Protein AF-W6AQA0-F1 (afdb_monomer)

Nearest PDB structures (foldseek):
  3a2s-assembly1_X  TM=8.934E-01  e=1.681E-09  Neisseria meningitidis
  4aui-assembly1_C  TM=8.920E-01  e=3.160E-08  Neisseria gonorrhoeae
  3wi5-assembly1_A  TM=7.591E-01  e=1.010E-08  Neisseria meningitidis
  3wi4-assembly1_A  TM=8.334E-01  e=3.927E-08  Neisseria meningitidis MC58
  5o79-assembly1_A  TM=6.016E-01  e=3.284E-02  Klebsiella pneumoniae

Organism: Neisseria meningitidis (NCBI:txid487)

Sequence (177 aa):
PNRSQIFKPQVTKRKSRIRTKISDFGSFIGFKGSEDLGEGLKAVWQLEQDVSVAGGGASQWGNRESFIGLAGEFGTLRAGRVANQFDDASQAIDPWDSNNDVASQLGIFKRHDDMSVSVRYDSPEFSGFSGSVQFVPAQNSKSAYTPAHFVQNKQNQPPTLVPAVVGKPGSDVYYAG

Radius of gyration: 25.87 Å; Cα contacts (8 Å, |Δi|>4): 282; chains: 1; bounding box: 70×50×89 Å

Mean predicted aligned error: 15.79 Å

Solvent-accessible surface area (backbone atoms only — not comparable to full-atom values): 11032 Å² total; per-residue (Å²): 141,84,84,85,82,83,86,75,84,81,82,79,80,77,81,82,73,88,78,90,77,93,75,53,57,75,41,64,51,74,49,72,54,73,46,83,72,54,97,66,35,26,42,36,39,35,41,16,30,56,47,36,85,71,63,69,62,64,95,56,85,48,73,40,59,18,36,41,32,43,36,38,88,84,17,37,42,38,40,29,28,46,77,49,74,65,51,59,50,30,55,74,72,49,90,71,87,67,42,91,87,51,102,56,93,67,57,83,62,67,60,80,88,69,54,40,47,28,41,35,40,36,49,46,78,54,98,92,41,68,54,74,52,75,48,62,52,73,88,45,39,84,60,38,68,43,77,58,47,71,48,78,56,97,68,94,52,83,64,44,80,42,74,27,38,45,37,44,94,92,49,83,71,42,70,70,126

Structure (mmCIF, N/CA/C/O backbone):
data_AF-W6AQA0-F1
#
_entry.id   AF-W6AQA0-F1
#
loop_
_atom_site.group_PDB
_atom_site.id
_atom_site.type_symbol
_atom_site.label_atom_id
_atom_site.label_alt_id
_atom_site.label_comp_id
_atom_site.label_asym_id
_atom_site.label_entity_id
_atom_site.label_seq_id
_atom_site.pdbx_PDB_ins_code
_atom_site.Cartn_x
_atom_site.Cartn_y
_atom_site.Cartn_z
_atom_site.occupancy
_atom_site.B_iso_or_equiv
_atom_site.auth_seq_id
_atom_site.auth_comp_id
_atom_site.auth_asym_id
_atom_site.auth_atom_id
_atom_site.pdbx_PDB_model_num
ATOM 1 N N . PRO A 1 1 ? 21.979 37.164 -70.408 1.00 39.81 1 PRO A N 1
ATOM 2 C CA . PRO A 1 1 ? 22.359 35.871 -69.791 1.00 39.81 1 PRO A CA 1
ATOM 3 C C . PRO A 1 1 ? 21.438 35.535 -68.606 1.00 39.81 1 PRO A C 1
ATOM 5 O O . PRO A 1 1 ? 21.627 36.055 -67.513 1.00 39.81 1 PRO A O 1
ATOM 8 N N . ASN A 1 2 ? 20.412 34.714 -68.844 1.00 37.78 2 ASN A N 1
ATOM 9 C CA . ASN A 1 2 ? 19.444 34.296 -67.828 1.00 37.78 2 ASN A CA 1
ATOM 10 C C . ASN A 1 2 ? 19.664 32.797 -67.558 1.00 37.78 2 ASN A C 1
ATOM 12 O O . ASN A 1 2 ? 19.473 31.988 -68.464 1.00 37.78 2 ASN A O 1
ATOM 16 N N . ARG A 1 3 ? 20.137 32.414 -66.362 1.00 47.81 3 ARG A N 1
ATOM 17 C CA . ARG A 1 3 ? 20.258 30.996 -65.970 1.00 47.81 3 ARG A CA 1
ATOM 18 C C . ARG A 1 3 ? 18.967 30.564 -65.283 1.00 47.81 3 ARG A C 1
ATOM 20 O O . ARG A 1 3 ? 18.699 30.980 -64.161 1.00 47.81 3 ARG A O 1
ATOM 27 N N . SER A 1 4 ? 18.201 29.697 -65.934 1.00 48.34 4 SER A N 1
ATOM 28 C CA . SER A 1 4 ? 17.086 28.979 -65.317 1.00 48.34 4 SER A CA 1
ATOM 29 C C . SER A 1 4 ? 17.610 28.002 -64.259 1.00 48.34 4 SER A C 1
ATOM 31 O O . SER A 1 4 ? 18.386 27.102 -64.588 1.00 48.34 4 SER A O 1
ATOM 33 N N . GLN A 1 5 ? 17.189 28.148 -63.001 1.00 53.31 5 GLN A N 1
ATOM 34 C CA . GLN A 1 5 ? 17.412 27.123 -61.980 1.00 53.31 5 GLN A CA 1
ATOM 35 C C . GLN A 1 5 ? 16.282 26.090 -62.037 1.00 53.31 5 GLN A C 1
ATOM 37 O O . GLN A 1 5 ? 15.109 26.429 -61.903 1.00 53.31 5 GLN A O 1
ATOM 42 N N . ILE A 1 6 ? 16.643 24.826 -62.253 1.00 50.66 6 ILE A N 1
ATOM 43 C CA . ILE A 1 6 ? 15.707 23.699 -62.264 1.00 50.66 6 ILE A CA 1
ATOM 44 C C . ILE A 1 6 ? 15.550 23.203 -60.823 1.00 50.66 6 ILE A C 1
ATOM 46 O O . ILE A 1 6 ? 16.489 22.646 -60.255 1.00 50.66 6 ILE A O 1
ATOM 50 N N . PHE A 1 7 ? 14.363 23.373 -60.239 1.00 45.94 7 PHE A N 1
ATOM 51 C CA . PHE A 1 7 ? 14.015 22.753 -58.960 1.00 45.94 7 PHE A CA 1
ATOM 52 C C . PHE A 1 7 ? 13.715 21.265 -59.166 1.00 45.94 7 PHE A C 1
ATOM 54 O O . PHE A 1 7 ? 12.783 20.903 -59.883 1.00 45.94 7 PHE A O 1
ATOM 61 N N . LYS A 1 8 ? 14.492 20.392 -58.518 1.00 45.81 8 LYS A N 1
ATOM 62 C CA . LYS A 1 8 ? 14.175 18.963 -58.406 1.00 45.81 8 LYS A CA 1
ATOM 63 C C . LYS A 1 8 ? 13.500 18.713 -57.053 1.00 45.81 8 LYS A C 1
ATOM 65 O O . LYS A 1 8 ? 14.169 18.879 -56.032 1.00 45.81 8 LYS A O 1
ATOM 70 N N . PRO A 1 9 ? 12.216 18.320 -57.002 1.00 48.00 9 PRO A N 1
ATOM 71 C CA . PRO A 1 9 ? 11.586 17.951 -55.742 1.00 48.00 9 PRO A CA 1
ATOM 72 C C . PRO A 1 9 ? 12.237 16.672 -55.197 1.00 48.00 9 PRO A C 1
ATOM 74 O O . PRO A 1 9 ? 12.281 15.642 -55.868 1.00 48.00 9 PRO A O 1
ATOM 77 N N . GLN A 1 10 ? 12.764 16.745 -53.975 1.00 52.53 10 GLN A N 1
ATOM 78 C CA . GLN A 1 10 ? 13.259 15.582 -53.241 1.00 52.53 10 GLN A CA 1
ATOM 79 C C . GLN A 1 10 ? 12.057 14.834 -52.658 1.00 52.53 10 GLN A C 1
ATOM 81 O O . GLN A 1 10 ? 11.394 15.323 -51.744 1.00 52.53 10 GLN A O 1
ATOM 86 N N . VAL A 1 11 ? 11.759 13.647 -53.187 1.00 56.94 11 VAL A N 1
ATOM 87 C CA . VAL A 1 11 ? 10.743 12.760 -52.608 1.00 56.94 11 VAL A CA 1
ATOM 88 C C . VAL A 1 11 ? 11.406 11.911 -51.529 1.00 56.94 11 VAL A C 1
ATOM 90 O O . VAL A 1 11 ? 12.006 10.872 -51.807 1.00 56.94 11 VAL A O 1
ATOM 93 N N . THR A 1 12 ? 11.289 12.335 -50.273 1.00 50.91 12 THR A N 1
ATOM 94 C CA . THR A 1 12 ? 11.721 11.523 -49.133 1.00 50.91 12 THR A CA 1
ATOM 95 C C . THR A 1 12 ? 10.696 10.412 -48.904 1.00 50.91 12 THR A C 1
ATOM 97 O O . THR A 1 12 ? 9.646 10.638 -48.302 1.00 50.91 12 THR A O 1
ATOM 100 N N . LYS A 1 13 ? 10.973 9.186 -49.370 1.00 46.94 13 LYS A N 1
ATOM 101 C CA . LYS A 1 13 ? 10.173 8.011 -48.985 1.00 46.94 13 LYS A CA 1
ATOM 102 C C . LYS A 1 13 ? 10.286 7.815 -47.472 1.00 46.94 13 LYS A C 1
ATOM 104 O O . LYS A 1 13 ? 11.301 7.322 -46.982 1.00 46.94 13 LYS A O 1
ATOM 109 N N . ARG A 1 14 ? 9.238 8.151 -46.713 1.00 57.44 14 ARG A N 1
ATOM 110 C CA . ARG A 1 14 ? 9.130 7.674 -45.331 1.00 57.44 14 ARG A CA 1
ATOM 111 C C . ARG A 1 14 ? 8.885 6.169 -45.368 1.00 57.44 14 ARG A C 1
ATOM 113 O O . ARG A 1 14 ? 7.841 5.709 -45.819 1.00 57.44 14 ARG A O 1
ATOM 120 N N . LYS A 1 15 ? 9.863 5.395 -44.896 1.00 51.09 15 LYS A N 1
ATOM 121 C CA . LYS A 1 15 ? 9.715 3.961 -44.642 1.00 51.09 15 LYS A CA 1
ATOM 122 C C . LYS A 1 15 ? 8.726 3.793 -43.486 1.00 51.09 15 LYS A C 1
ATOM 124 O O . LYS A 1 15 ? 9.123 3.859 -42.327 1.00 51.09 15 LYS A O 1
ATOM 129 N N . SER A 1 16 ? 7.441 3.621 -43.791 1.00 60.16 16 SER A N 1
ATOM 130 C CA . SER A 1 16 ? 6.487 3.151 -42.786 1.00 60.16 16 SER A CA 1
ATOM 131 C C . SER A 1 16 ? 6.848 1.705 -42.460 1.00 60.16 16 SER A C 1
ATOM 133 O O . SER A 1 16 ? 6.769 0.829 -43.322 1.00 60.16 16 SER A O 1
ATOM 135 N N . ARG A 1 17 ? 7.362 1.463 -41.250 1.00 63.53 17 ARG A N 1
ATOM 136 C CA . ARG A 1 17 ? 7.702 0.118 -40.780 1.00 63.53 17 ARG A CA 1
ATOM 137 C C . ARG A 1 17 ? 6.545 -0.388 -39.933 1.00 63.53 17 ARG A C 1
ATOM 139 O O . ARG A 1 17 ? 6.423 0.019 -38.781 1.00 63.53 17 ARG A O 1
ATOM 146 N N . ILE A 1 18 ? 5.743 -1.298 -40.483 1.00 69.06 18 ILE A N 1
ATOM 147 C CA . ILE A 1 18 ? 4.887 -2.159 -39.661 1.00 69.06 18 ILE A CA 1
ATOM 148 C C . ILE A 1 18 ? 5.832 -3.003 -38.798 1.00 69.06 18 ILE A C 1
ATOM 150 O O . ILE A 1 18 ? 6.751 -3.642 -39.316 1.00 69.06 18 ILE A O 1
ATOM 154 N N . ARG A 1 19 ? 5.670 -2.928 -37.475 1.00 64.62 19 ARG A N 1
ATOM 155 C CA . ARG A 1 19 ? 6.434 -3.722 -36.508 1.00 64.62 19 ARG A CA 1
ATOM 156 C C . ARG A 1 19 ? 5.480 -4.682 -35.813 1.00 64.62 19 ARG A C 1
ATOM 158 O O . ARG A 1 19 ? 4.603 -4.231 -35.089 1.00 64.62 19 ARG A O 1
ATOM 165 N N . THR A 1 20 ? 5.703 -5.976 -36.000 1.00 76.12 20 THR A N 1
ATOM 166 C CA . THR A 1 20 ? 5.122 -7.032 -35.165 1.00 76.12 20 THR A CA 1
ATOM 167 C C . THR A 1 20 ? 6.159 -7.392 -34.106 1.00 76.12 20 THR A C 1
ATOM 169 O O . THR A 1 20 ? 7.298 -7.705 -34.453 1.00 76.12 20 THR A O 1
ATOM 172 N N . LYS A 1 21 ? 5.804 -7.282 -32.823 1.00 75.50 21 LYS A N 1
ATOM 173 C CA . LYS A 1 21 ? 6.705 -7.526 -31.687 1.00 75.50 21 LYS A CA 1
ATOM 174 C C . LYS A 1 21 ? 5.989 -8.415 -30.668 1.00 75.50 21 LYS A C 1
ATOM 176 O O . LYS A 1 21 ? 4.810 -8.204 -30.409 1.00 75.50 21 LYS A O 1
ATOM 181 N N . ILE A 1 22 ? 6.715 -9.370 -30.089 1.00 77.00 22 ILE A N 1
ATOM 182 C CA . ILE A 1 22 ? 6.307 -10.050 -28.853 1.00 77.00 22 ILE A CA 1
ATOM 183 C C . ILE A 1 22 ? 6.710 -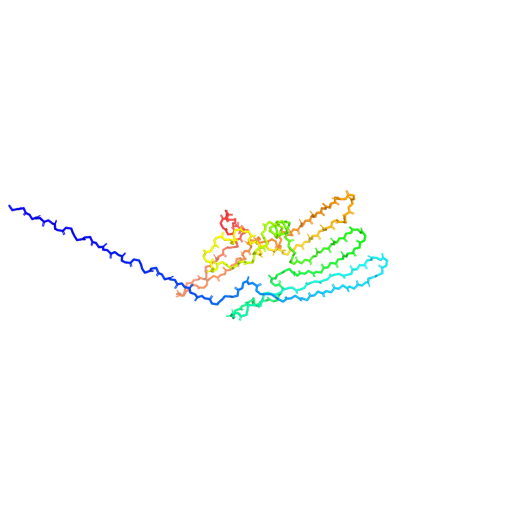9.134 -27.694 1.00 77.00 22 ILE A C 1
ATOM 185 O O . ILE A 1 22 ? 7.868 -8.718 -27.621 1.00 77.00 22 ILE A O 1
ATOM 189 N N . SER A 1 23 ? 5.763 -8.781 -26.830 1.00 77.69 23 SER A N 1
ATOM 190 C CA . SER A 1 23 ? 5.988 -7.862 -25.713 1.00 77.69 23 SER A CA 1
ATOM 191 C C . SER A 1 23 ? 5.412 -8.441 -24.430 1.00 77.69 23 SER A C 1
ATOM 193 O O . SER A 1 23 ? 4.352 -9.057 -24.459 1.00 77.69 23 SER A O 1
ATOM 195 N N . ASP A 1 24 ? 6.098 -8.192 -23.319 1.00 77.50 24 ASP A N 1
ATOM 196 C CA . ASP A 1 24 ? 5.518 -8.305 -21.985 1.00 77.50 24 ASP A CA 1
ATOM 197 C C . ASP A 1 24 ? 4.630 -7.078 -21.718 1.00 77.50 24 ASP A C 1
ATOM 199 O O . ASP A 1 24 ? 4.973 -5.971 -22.159 1.00 77.50 24 ASP A O 1
ATOM 203 N N . PHE A 1 25 ? 3.487 -7.269 -21.056 1.00 76.75 25 PHE A N 1
ATOM 204 C CA . PHE A 1 25 ? 2.509 -6.206 -20.776 1.00 76.75 25 PHE A CA 1
ATOM 205 C C . PHE A 1 25 ? 2.477 -5.744 -19.314 1.00 76.75 25 PHE A C 1
ATOM 207 O O . PHE A 1 25 ? 1.621 -4.949 -18.943 1.00 76.75 25 PHE A O 1
ATOM 214 N N . GLY A 1 26 ? 3.482 -6.113 -18.520 1.00 77.00 26 GLY A N 1
ATOM 215 C CA . GLY A 1 26 ? 3.540 -5.807 -17.094 1.00 77.00 26 GLY A CA 1
ATOM 216 C C . GLY A 1 26 ? 3.303 -7.050 -16.252 1.00 77.00 26 GLY A C 1
ATOM 217 O O . GLY A 1 26 ? 2.577 -6.990 -15.264 1.00 77.00 26 GLY A O 1
ATOM 218 N N . SER A 1 27 ? 3.888 -8.180 -16.657 1.00 82.75 27 SER A N 1
ATOM 219 C CA . SER A 1 27 ? 3.816 -9.408 -15.871 1.00 82.75 27 SER A CA 1
ATOM 220 C C . SER A 1 27 ? 4.417 -9.175 -14.486 1.00 82.75 27 SER A C 1
ATOM 222 O O . SER A 1 27 ? 5.479 -8.563 -14.347 1.00 82.75 27 SER A O 1
ATOM 224 N N . PHE A 1 28 ? 3.754 -9.689 -13.454 1.00 88.25 28 PHE A N 1
ATOM 225 C CA . PHE A 1 28 ? 4.206 -9.579 -12.074 1.00 88.25 28 PHE A CA 1
ATOM 226 C C . PHE A 1 28 ? 3.931 -10.861 -11.294 1.00 88.25 28 PHE A C 1
ATOM 228 O O . PHE A 1 28 ? 3.082 -11.673 -11.663 1.00 88.25 28 PHE A O 1
ATOM 235 N N . ILE A 1 29 ? 4.665 -11.033 -10.200 1.00 89.88 29 ILE A N 1
ATOM 236 C CA . ILE A 1 29 ? 4.425 -12.066 -9.196 1.00 89.88 29 ILE A CA 1
ATOM 237 C C . ILE A 1 29 ? 4.153 -11.402 -7.849 1.00 89.88 29 ILE A C 1
ATOM 239 O O . ILE A 1 29 ? 4.771 -10.392 -7.510 1.00 89.88 29 ILE A O 1
ATOM 243 N N . GLY A 1 30 ? 3.227 -11.974 -7.082 1.00 93.12 30 GLY A N 1
ATOM 244 C CA . GLY A 1 30 ? 2.841 -11.471 -5.770 1.00 93.12 30 GLY A CA 1
ATOM 245 C C . GLY A 1 30 ? 2.783 -12.578 -4.726 1.00 93.12 30 GLY A C 1
ATOM 246 O O . GLY A 1 30 ? 2.282 -13.671 -4.990 1.00 93.12 30 GLY A O 1
ATOM 247 N N . PHE A 1 31 ? 3.261 -12.266 -3.526 1.00 96.56 31 PHE A N 1
ATOM 248 C CA . PHE A 1 31 ? 3.089 -13.070 -2.321 1.00 96.56 31 PHE A CA 1
ATOM 249 C C . PHE A 1 31 ? 2.277 -12.259 -1.321 1.00 96.56 31 PHE A C 1
ATOM 251 O O . PHE A 1 31 ? 2.572 -11.090 -1.091 1.00 96.56 31 PHE A O 1
ATOM 258 N N . LYS A 1 32 ? 1.257 -12.866 -0.720 1.00 96.38 32 LYS A N 1
ATOM 259 C CA . LYS A 1 32 ? 0.425 -12.213 0.291 1.00 96.38 32 LYS A CA 1
ATOM 260 C C . LYS A 1 32 ? 0.033 -13.190 1.379 1.00 96.38 32 LYS A C 1
ATOM 262 O O . LYS A 1 32 ? -0.082 -14.390 1.123 1.00 96.38 32 LYS A O 1
ATOM 267 N N . GLY A 1 33 ? -0.211 -12.665 2.568 1.00 96.38 33 GLY A N 1
ATOM 268 C CA . GLY A 1 33 ? -0.639 -13.462 3.702 1.00 96.38 33 GLY A CA 1
ATOM 269 C C . GLY A 1 33 ? -1.389 -12.644 4.739 1.00 96.38 33 GLY A C 1
ATOM 270 O O . GLY A 1 33 ? -1.374 -11.411 4.738 1.00 96.38 33 GLY A O 1
ATOM 271 N N . SER A 1 34 ? -2.057 -13.369 5.627 1.00 97.38 34 SER A N 1
ATOM 272 C CA . SER A 1 34 ? -2.732 -12.812 6.789 1.00 97.38 34 SER A CA 1
ATOM 273 C C . SER A 1 34 ? -2.584 -13.750 7.975 1.00 97.38 34 SER A C 1
ATOM 275 O O . SER A 1 34 ? -2.684 -14.965 7.802 1.00 97.38 34 SER A O 1
ATOM 277 N N . GLU A 1 35 ? -2.416 -13.185 9.160 1.00 98.06 35 GLU A N 1
ATOM 278 C CA . GLU A 1 35 ? -2.342 -13.916 10.420 1.00 98.06 35 GLU A CA 1
ATOM 279 C C . GLU A 1 35 ? -3.388 -13.358 11.381 1.00 98.06 35 GLU A C 1
ATOM 281 O O . GLU A 1 35 ? -3.517 -12.141 11.526 1.00 98.06 35 GLU A O 1
ATOM 286 N N . ASP A 1 36 ? -4.171 -14.247 11.989 1.00 97.56 36 ASP A N 1
ATOM 287 C CA . ASP A 1 36 ? -5.144 -13.876 13.013 1.00 97.56 36 ASP A CA 1
ATOM 288 C C . ASP A 1 36 ? -4.406 -13.593 14.324 1.00 97.56 36 ASP A C 1
ATOM 290 O O . ASP A 1 36 ? -3.659 -14.441 14.812 1.00 97.56 36 ASP A O 1
ATOM 294 N N . LEU A 1 37 ? -4.596 -12.391 14.865 1.00 97.44 37 LEU A N 1
ATOM 295 C CA . LEU A 1 37 ? -3.985 -11.951 16.118 1.00 97.44 37 LEU A CA 1
ATOM 296 C C . LEU A 1 37 ? -4.954 -12.073 17.307 1.00 97.44 37 LEU A C 1
ATOM 298 O O . LEU A 1 37 ? -4.573 -11.756 18.432 1.00 97.44 37 LEU A O 1
ATOM 302 N N . GLY A 1 38 ? -6.183 -12.547 17.074 1.00 97.12 38 GLY A N 1
ATOM 303 C CA . GLY A 1 38 ? -7.249 -12.654 18.064 1.00 97.12 38 GLY A CA 1
ATOM 304 C C . GLY A 1 38 ? -8.195 -11.451 18.067 1.00 97.12 38 GLY A C 1
ATOM 305 O O . GLY A 1 38 ? -7.896 -10.392 17.523 1.00 97.12 38 GLY A O 1
ATOM 306 N N . GLU A 1 39 ? -9.372 -11.631 18.676 1.00 96.00 39 GLU A N 1
ATOM 307 C CA . GLU A 1 39 ? -10.372 -10.566 18.900 1.00 96.00 39 GLU A CA 1
ATOM 308 C C . GLU A 1 39 ? -10.775 -9.785 17.628 1.00 96.00 39 GLU A C 1
ATOM 310 O O . GLU A 1 39 ? -11.150 -8.619 17.682 1.00 96.00 39 GLU A O 1
ATOM 315 N N . GLY A 1 40 ? -10.701 -10.430 16.458 1.00 94.75 40 GLY A N 1
ATOM 316 C CA . GLY A 1 40 ? -11.026 -9.809 15.170 1.00 94.75 40 GLY A CA 1
ATOM 317 C C . GLY A 1 40 ? -9.904 -8.956 14.563 1.00 94.75 40 GLY A C 1
ATOM 318 O O . GLY A 1 40 ? -10.097 -8.403 13.479 1.00 94.75 40 GLY A O 1
ATOM 319 N N . LEU A 1 41 ? -8.734 -8.875 15.205 1.00 98.00 41 LEU A N 1
ATOM 320 C CA . LEU A 1 41 ? -7.535 -8.219 14.686 1.00 98.00 41 LEU A CA 1
ATOM 321 C C . LEU A 1 41 ? -6.700 -9.189 13.841 1.00 98.00 41 LEU A C 1
ATOM 323 O O . LEU A 1 41 ? -6.484 -10.340 14.211 1.00 98.00 41 LEU A O 1
ATOM 327 N N . LYS A 1 42 ? -6.173 -8.712 12.713 1.00 98.25 42 LYS A N 1
ATOM 328 C CA . LYS A 1 42 ? -5.317 -9.491 11.811 1.00 98.25 42 LYS A CA 1
ATOM 329 C C . LYS A 1 42 ? -4.088 -8.702 11.388 1.00 98.25 42 LYS A C 1
ATOM 331 O O . LYS A 1 42 ? -4.203 -7.525 11.050 1.00 98.25 42 LYS A O 1
ATOM 336 N N . ALA A 1 43 ? -2.937 -9.364 11.317 1.00 98.12 43 ALA A N 1
ATOM 337 C CA . ALA A 1 43 ? -1.805 -8.880 10.537 1.00 98.12 43 ALA A CA 1
ATOM 338 C C . ALA A 1 43 ? -2.030 -9.226 9.064 1.00 98.12 43 ALA A C 1
ATOM 340 O O . ALA A 1 43 ? -2.461 -10.331 8.737 1.00 98.12 43 ALA A O 1
ATOM 341 N N . VAL A 1 44 ? -1.727 -8.292 8.168 1.00 97.44 44 VAL A N 1
ATOM 342 C CA . VAL A 1 44 ? -1.819 -8.482 6.716 1.00 97.44 44 VAL A CA 1
ATOM 343 C C . VAL A 1 44 ? -0.532 -8.020 6.054 1.00 97.44 44 VAL A C 1
ATOM 345 O O . VAL A 1 44 ? 0.070 -7.033 6.473 1.00 97.44 44 VAL A O 1
ATOM 348 N N . TRP A 1 45 ? -0.097 -8.722 5.015 1.00 97.81 45 TRP A N 1
ATOM 349 C CA . TRP A 1 45 ? 1.100 -8.345 4.272 1.00 97.81 45 TRP A CA 1
ATOM 350 C C . TRP A 1 45 ? 1.010 -8.755 2.806 1.00 97.81 45 TRP A C 1
ATOM 352 O O . TRP A 1 45 ? 0.333 -9.720 2.444 1.00 97.81 45 TRP A O 1
ATOM 362 N N . GLN A 1 46 ? 1.723 -8.010 1.970 1.00 96.25 46 GLN A N 1
ATOM 363 C CA . GLN A 1 46 ? 1.846 -8.255 0.541 1.00 96.25 46 GLN A CA 1
ATOM 364 C C . GLN A 1 46 ? 3.238 -7.838 0.059 1.00 96.25 46 GLN A C 1
ATOM 366 O O . GLN A 1 46 ? 3.790 -6.841 0.523 1.00 96.25 46 GLN A O 1
ATOM 371 N N . LEU A 1 47 ? 3.792 -8.592 -0.883 1.00 94.62 47 LEU A N 1
ATOM 372 C CA . LEU A 1 47 ? 5.008 -8.277 -1.622 1.00 94.62 47 LEU A CA 1
ATOM 373 C C . LEU A 1 47 ? 4.758 -8.576 -3.098 1.00 94.62 47 LEU A C 1
ATOM 375 O O . LEU A 1 47 ? 4.571 -9.736 -3.466 1.00 94.62 47 LEU A O 1
ATOM 379 N N . GLU A 1 48 ? 4.792 -7.549 -3.937 1.00 90.31 48 GLU A N 1
ATOM 380 C CA . GLU A 1 48 ? 4.635 -7.681 -5.384 1.00 90.31 48 GLU A CA 1
ATOM 381 C C . GLU A 1 48 ? 5.882 -7.222 -6.143 1.00 90.31 48 GLU A C 1
ATOM 383 O O . GLU A 1 48 ? 6.559 -6.258 -5.773 1.00 90.31 48 GLU A O 1
ATOM 388 N N . GLN A 1 49 ? 6.162 -7.916 -7.242 1.00 89.44 49 GLN A N 1
ATOM 389 C CA . GLN A 1 49 ? 7.371 -7.759 -8.033 1.00 89.44 49 GLN A CA 1
ATOM 390 C C . GLN A 1 49 ? 7.067 -7.856 -9.529 1.00 89.44 49 GLN A C 1
ATOM 392 O O . GLN A 1 49 ? 6.464 -8.831 -9.969 1.00 89.44 49 GLN A O 1
ATOM 397 N N . ASP A 1 50 ? 7.553 -6.906 -10.328 1.00 87.12 50 ASP A N 1
ATOM 398 C CA . ASP A 1 50 ? 7.544 -7.023 -11.790 1.00 87.12 50 ASP A CA 1
ATOM 399 C C . ASP A 1 50 ? 8.487 -8.141 -12.251 1.00 87.12 50 ASP A C 1
ATOM 401 O O . ASP A 1 50 ? 9.668 -8.181 -11.884 1.00 87.12 50 ASP A O 1
ATOM 405 N N . VAL A 1 51 ? 7.979 -9.024 -13.108 1.00 87.50 51 VAL A N 1
ATOM 406 C CA . VAL A 1 51 ? 8.703 -10.164 -13.679 1.00 87.50 51 VAL A CA 1
ATOM 407 C C . VAL A 1 51 ? 8.363 -10.261 -15.162 1.00 87.50 51 VAL A C 1
ATOM 409 O O . VAL A 1 51 ? 7.461 -10.995 -15.552 1.00 87.50 51 VAL A O 1
ATOM 412 N N . SER A 1 52 ? 9.090 -9.520 -16.003 1.00 86.69 52 SER A N 1
ATOM 413 C CA . SER A 1 52 ? 8.863 -9.547 -17.453 1.00 86.69 52 SER A CA 1
ATOM 414 C C . SER A 1 52 ? 9.254 -10.901 -18.044 1.00 86.69 52 SER A C 1
ATOM 416 O O . SER A 1 52 ? 10.391 -11.361 -17.908 1.00 86.69 52 SER A O 1
ATOM 418 N N . VAL A 1 53 ? 8.323 -11.516 -18.779 1.00 84.69 53 VAL A N 1
ATOM 419 C CA . VAL A 1 53 ? 8.580 -12.784 -19.485 1.00 84.69 53 VAL A CA 1
ATOM 420 C C . VAL A 1 53 ? 9.379 -12.588 -20.778 1.00 84.69 53 VAL A C 1
ATOM 422 O O . VAL A 1 53 ? 9.885 -13.551 -21.351 1.00 84.69 53 VAL A O 1
ATOM 425 N N . ALA A 1 54 ? 9.526 -11.342 -21.241 1.00 83.19 54 ALA A N 1
ATOM 426 C CA . ALA A 1 54 ? 10.287 -10.981 -22.439 1.00 83.19 54 ALA A CA 1
ATOM 427 C C . ALA A 1 54 ? 11.779 -10.697 -22.155 1.00 83.19 54 ALA A C 1
ATOM 429 O O . ALA A 1 54 ? 12.516 -10.313 -23.066 1.00 83.19 54 ALA A O 1
ATOM 430 N N . GLY A 1 55 ? 12.228 -10.885 -20.909 1.00 71.38 55 GLY A N 1
ATOM 431 C CA . GLY A 1 55 ? 13.556 -10.490 -20.441 1.00 71.38 55 GLY A CA 1
ATOM 432 C C . GLY A 1 55 ? 13.591 -9.041 -19.944 1.00 71.38 55 GLY A C 1
ATOM 433 O O . GLY A 1 55 ? 12.765 -8.209 -20.326 1.00 71.38 55 GLY A O 1
ATOM 434 N N . GLY A 1 56 ? 14.539 -8.746 -19.049 1.00 71.06 56 GLY A N 1
ATOM 435 C CA . GLY A 1 56 ? 14.485 -7.542 -18.212 1.00 71.06 56 GLY A CA 1
ATOM 436 C C . GLY A 1 56 ? 13.499 -7.702 -17.046 1.00 71.06 56 GLY A C 1
ATOM 437 O O . GLY A 1 56 ? 12.692 -8.622 -17.025 1.00 71.06 56 GLY A O 1
ATOM 438 N N . GLY A 1 57 ? 13.602 -6.847 -16.034 1.00 68.25 57 GLY A N 1
ATOM 439 C CA . GLY A 1 57 ? 12.808 -6.920 -14.805 1.00 68.25 57 GLY A CA 1
ATOM 440 C C . GLY A 1 57 ? 13.343 -5.929 -13.779 1.00 68.25 57 GLY A C 1
ATOM 441 O O . GLY A 1 57 ? 14.380 -5.300 -14.018 1.00 68.25 57 GLY A O 1
ATOM 442 N N . ALA A 1 58 ? 12.653 -5.757 -12.653 1.00 72.62 58 ALA A N 1
ATOM 443 C CA . ALA A 1 58 ? 13.159 -4.854 -11.627 1.00 72.62 58 ALA A CA 1
ATOM 444 C C . ALA A 1 58 ? 14.446 -5.399 -10.993 1.00 72.62 58 ALA A C 1
ATOM 446 O O . ALA A 1 58 ? 14.605 -6.599 -10.784 1.00 72.62 58 ALA A O 1
ATOM 447 N N . SER A 1 59 ? 15.366 -4.493 -10.670 1.00 78.62 59 SER A N 1
ATOM 448 C CA . SER A 1 59 ? 16.641 -4.814 -10.020 1.00 78.62 59 SER A CA 1
ATOM 449 C C . SER A 1 59 ? 16.521 -5.013 -8.506 1.00 78.62 59 SER A C 1
ATOM 451 O O . SER A 1 59 ? 17.477 -5.445 -7.865 1.00 78.62 59 SER A O 1
ATOM 453 N N . GLN A 1 60 ? 15.366 -4.683 -7.927 1.00 82.94 60 GLN A N 1
ATOM 454 C CA . GLN A 1 60 ? 15.071 -4.771 -6.501 1.00 82.94 60 GLN A CA 1
ATOM 455 C C . GLN A 1 60 ? 13.680 -5.367 -6.303 1.00 82.94 60 GLN A C 1
ATOM 457 O O . GLN A 1 60 ? 12.781 -5.097 -7.097 1.00 82.94 60 GLN A O 1
ATOM 462 N N . TRP A 1 61 ? 13.526 -6.143 -5.230 1.00 85.62 61 TRP A N 1
ATOM 463 C CA . TRP A 1 61 ? 12.244 -6.711 -4.819 1.00 85.62 61 TRP A CA 1
ATOM 464 C C . TRP A 1 61 ? 11.279 -5.640 -4.304 1.00 85.62 61 TRP A C 1
ATOM 466 O O . TRP A 1 61 ? 11.711 -4.631 -3.744 1.00 85.62 61 TRP A O 1
ATOM 476 N N . GLY A 1 62 ? 9.975 -5.891 -4.433 1.00 84.50 62 GLY A N 1
ATOM 477 C CA . GLY A 1 62 ? 8.938 -5.016 -3.879 1.00 84.50 62 GLY A CA 1
ATOM 478 C C . GLY A 1 62 ? 8.748 -3.738 -4.689 1.00 84.50 62 GLY A C 1
ATOM 479 O O . GLY A 1 62 ? 8.478 -2.666 -4.141 1.00 84.50 62 GLY A O 1
ATOM 480 N N . ASN A 1 63 ? 8.956 -3.820 -6.005 1.00 83.31 63 ASN A N 1
ATOM 481 C CA . ASN A 1 63 ? 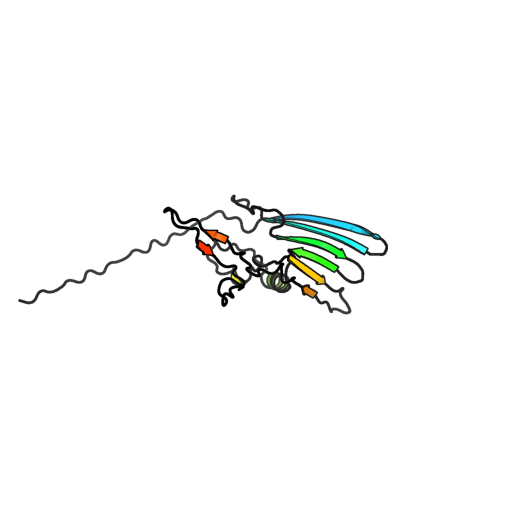8.864 -2.661 -6.878 1.00 83.31 63 ASN A CA 1
ATOM 482 C C . ASN A 1 63 ? 7.416 -2.316 -7.303 1.00 83.31 63 ASN A C 1
ATOM 484 O O . ASN A 1 63 ? 7.228 -1.316 -7.998 1.00 83.31 63 ASN A O 1
ATOM 488 N N . ARG A 1 64 ? 6.432 -3.104 -6.854 1.00 83.94 64 ARG A N 1
ATOM 489 C CA . ARG A 1 64 ? 4.983 -2.882 -6.990 1.00 83.94 64 ARG A CA 1
ATOM 490 C C . ARG A 1 64 ? 4.326 -2.719 -5.609 1.00 83.94 64 ARG A C 1
ATOM 492 O O . ARG A 1 64 ? 5.008 -2.332 -4.658 1.00 83.94 64 ARG A O 1
ATOM 499 N N . GLU A 1 65 ? 3.023 -2.988 -5.462 1.00 87.12 65 GLU A N 1
ATOM 500 C CA . GLU A 1 65 ? 2.344 -2.849 -4.170 1.00 87.12 65 GLU A CA 1
ATOM 501 C C . GLU A 1 65 ? 2.874 -3.844 -3.141 1.00 87.12 65 GLU A C 1
ATOM 503 O O . GLU A 1 65 ? 2.672 -5.051 -3.240 1.00 87.12 65 GLU A O 1
ATOM 508 N N . SER A 1 66 ? 3.561 -3.313 -2.132 1.00 91.81 66 SER A N 1
ATOM 509 C CA . SER A 1 66 ? 4.213 -4.108 -1.097 1.00 91.81 66 SER A CA 1
ATOM 510 C C . SER A 1 66 ? 4.083 -3.416 0.253 1.00 91.81 66 SER A C 1
ATOM 512 O O . SER A 1 66 ? 4.543 -2.284 0.422 1.00 91.81 66 SER A O 1
ATOM 514 N N . PHE A 1 67 ? 3.451 -4.077 1.219 1.00 93.81 67 PHE A N 1
ATOM 515 C CA . PHE A 1 67 ? 3.121 -3.490 2.514 1.00 93.81 67 PHE A CA 1
ATOM 516 C C . PHE A 1 67 ? 3.028 -4.528 3.630 1.00 93.81 67 PHE A C 1
ATOM 518 O O . PHE A 1 67 ? 2.865 -5.725 3.397 1.00 93.81 67 PHE A O 1
ATOM 525 N N . ILE A 1 68 ? 3.047 -4.017 4.857 1.00 97.50 68 ILE A N 1
ATOM 526 C CA . ILE A 1 68 ? 2.555 -4.692 6.055 1.00 97.50 68 ILE A CA 1
ATOM 527 C C . ILE A 1 68 ? 1.454 -3.833 6.681 1.00 97.50 68 ILE A C 1
ATOM 529 O O . ILE A 1 68 ? 1.431 -2.612 6.505 1.00 97.50 68 ILE A O 1
ATOM 533 N N . GLY A 1 69 ? 0.522 -4.447 7.394 1.00 97.19 69 GLY A N 1
ATOM 534 C CA . GLY A 1 69 ? -0.588 -3.731 7.992 1.00 97.19 69 GLY A CA 1
ATOM 535 C C . GLY A 1 69 ? -1.348 -4.521 9.041 1.00 97.19 69 GLY A C 1
ATOM 536 O O . GLY A 1 69 ? -1.080 -5.697 9.290 1.00 97.19 69 GLY A O 1
ATOM 537 N N . LEU A 1 70 ? -2.322 -3.835 9.629 1.00 98.31 70 LEU A N 1
ATOM 538 C CA . LEU A 1 70 ? -3.292 -4.385 10.563 1.00 98.31 70 LEU A CA 1
ATOM 539 C C . LEU A 1 70 ? -4.697 -4.159 10.013 1.00 98.31 70 LEU A C 1
ATOM 541 O O . LEU A 1 70 ? -5.009 -3.064 9.541 1.00 98.31 70 LEU A O 1
ATOM 545 N N . ALA A 1 71 ? -5.536 -5.182 10.100 1.00 97.44 71 ALA A N 1
ATOM 546 C CA . ALA A 1 71 ? -6.935 -5.137 9.701 1.00 97.44 71 ALA A CA 1
ATOM 547 C C . ALA A 1 71 ? -7.832 -5.596 10.854 1.00 97.44 71 ALA A C 1
ATOM 549 O O . ALA A 1 71 ? -7.462 -6.495 11.607 1.00 97.44 71 ALA A O 1
ATOM 550 N N . GLY A 1 72 ? -9.013 -5.002 10.978 1.00 96.31 72 GLY A N 1
ATOM 551 C CA . GLY A 1 72 ? -10.026 -5.394 11.956 1.00 96.31 72 GLY A CA 1
ATOM 552 C C . GLY A 1 72 ? -11.328 -4.624 11.756 1.00 96.31 72 GLY A C 1
ATOM 553 O O . GLY A 1 72 ? -11.540 -4.017 10.707 1.00 96.31 72 GLY A O 1
ATOM 554 N N . GLU A 1 73 ? -12.192 -4.599 12.773 1.00 95.81 73 GLU A N 1
ATOM 555 C CA . GLU A 1 73 ? -13.457 -3.841 12.720 1.00 95.81 73 GLU A CA 1
ATOM 556 C C . GLU A 1 73 ? -13.247 -2.335 12.519 1.00 95.81 73 GLU A C 1
ATOM 558 O O . GLU A 1 73 ? -14.106 -1.653 11.972 1.00 95.81 73 GLU A O 1
ATOM 563 N N . PHE A 1 74 ? -12.083 -1.812 12.913 1.00 95.25 74 PHE A N 1
ATOM 564 C CA . PHE A 1 74 ? -11.707 -0.417 12.695 1.00 95.25 74 PHE A CA 1
ATOM 565 C C . PHE A 1 74 ? -11.336 -0.108 11.237 1.00 95.25 74 PHE A C 1
ATOM 567 O O . PHE A 1 74 ? -11.080 1.051 10.926 1.00 95.25 74 PHE A O 1
ATOM 574 N N . GLY A 1 75 ? -11.265 -1.100 10.348 1.00 93.75 75 GLY A N 1
ATOM 575 C CA . GLY A 1 75 ? -10.805 -0.951 8.969 1.00 93.75 75 GLY A CA 1
ATOM 576 C C . GLY A 1 75 ? -9.407 -1.525 8.786 1.00 93.75 75 GLY A C 1
ATOM 577 O O . GLY A 1 75 ? -9.046 -2.518 9.416 1.00 93.75 75 GLY A O 1
ATOM 578 N N . THR A 1 76 ? -8.619 -0.928 7.893 1.00 95.88 76 THR A N 1
ATOM 579 C CA . THR A 1 76 ? -7.276 -1.423 7.564 1.00 95.88 76 THR A CA 1
ATOM 580 C C . THR A 1 76 ? -6.255 -0.296 7.574 1.00 95.88 76 THR A C 1
ATOM 582 O O . THR A 1 76 ? -6.438 0.725 6.916 1.00 95.88 76 THR A O 1
ATOM 585 N N . LEU A 1 77 ? -5.150 -0.496 8.290 1.00 95.94 77 LEU A N 1
ATOM 586 C CA . LEU A 1 77 ? -3.993 0.394 8.300 1.00 95.94 77 LEU A CA 1
ATOM 587 C C . LEU A 1 77 ? -2.805 -0.317 7.647 1.00 95.94 77 LEU A C 1
ATOM 589 O O . LEU A 1 77 ? -2.389 -1.375 8.113 1.00 95.94 77 LEU A O 1
ATOM 593 N N . ARG A 1 78 ? -2.243 0.266 6.587 1.00 95.62 78 ARG A N 1
ATOM 594 C CA . ARG A 1 78 ? -1.120 -0.285 5.814 1.00 95.62 78 ARG A CA 1
ATOM 595 C C . ARG A 1 78 ? 0.048 0.686 5.793 1.00 95.62 78 ARG A C 1
ATOM 597 O O . ARG A 1 78 ? -0.146 1.892 5.664 1.00 95.62 78 ARG A O 1
ATOM 604 N N . ALA A 1 79 ? 1.260 0.152 5.863 1.00 93.44 79 ALA A N 1
ATOM 605 C CA . ALA A 1 79 ? 2.498 0.895 5.698 1.00 93.44 79 ALA A CA 1
ATOM 606 C C . ALA A 1 79 ? 3.421 0.171 4.713 1.00 93.44 79 ALA A C 1
ATOM 608 O O . ALA A 1 79 ? 3.617 -1.043 4.792 1.00 93.44 79 ALA A O 1
ATOM 609 N N . GLY A 1 80 ? 3.994 0.925 3.780 1.00 90.56 80 GLY A N 1
ATOM 610 C CA . GLY A 1 80 ? 4.870 0.388 2.743 1.00 90.56 80 GLY A CA 1
ATOM 611 C C . GLY A 1 80 ? 4.708 1.137 1.433 1.00 90.56 80 GLY A C 1
ATOM 612 O O . GLY A 1 80 ? 4.304 2.299 1.408 1.00 90.56 80 GLY A O 1
ATOM 613 N N . ARG A 1 81 ? 5.014 0.472 0.325 1.00 87.94 81 ARG A N 1
ATOM 614 C CA . ARG A 1 81 ? 4.736 0.985 -1.012 1.00 87.94 81 ARG A CA 1
ATOM 615 C C . ARG A 1 81 ? 3.283 0.663 -1.358 1.00 87.94 81 ARG A C 1
ATOM 617 O O . ARG A 1 81 ? 2.994 -0.393 -1.906 1.00 87.94 81 ARG A O 1
ATOM 624 N N . VAL A 1 82 ? 2.380 1.561 -0.972 1.00 80.69 82 VAL A N 1
ATOM 625 C CA . VAL A 1 82 ? 0.923 1.385 -1.083 1.00 80.69 82 VAL A CA 1
ATOM 626 C C . VAL A 1 82 ? 0.376 2.206 -2.251 1.00 80.69 82 VAL A C 1
ATOM 628 O O . VAL A 1 82 ? 0.798 3.352 -2.444 1.00 80.69 82 VAL A O 1
ATOM 631 N N . ALA A 1 83 ? -0.561 1.629 -3.009 1.00 70.44 83 ALA A N 1
ATOM 632 C CA . ALA A 1 83 ? -1.258 2.315 -4.095 1.00 70.44 83 ALA A CA 1
ATOM 633 C C . ALA A 1 83 ? -2.008 3.561 -3.587 1.00 70.44 83 ALA A C 1
ATOM 635 O O . ALA A 1 83 ? -2.596 3.569 -2.495 1.00 70.44 83 ALA A O 1
ATOM 636 N N . ASN A 1 84 ? -1.949 4.647 -4.359 1.00 59.16 84 ASN A N 1
ATOM 637 C CA . ASN A 1 84 ? -2.669 5.874 -4.015 1.00 59.16 84 ASN A CA 1
ATOM 638 C C . ASN A 1 84 ? -4.128 5.815 -4.509 1.00 59.16 84 ASN A C 1
ATOM 640 O O . ASN A 1 84 ? -4.489 4.969 -5.321 1.00 59.16 84 ASN A O 1
ATOM 644 N N . GLN A 1 85 ? -4.990 6.720 -4.037 1.00 53.41 85 GLN A N 1
ATOM 645 C CA . GLN A 1 85 ? -6.421 6.713 -4.397 1.00 53.41 85 GLN A CA 1
ATOM 646 C C . GLN A 1 85 ? -6.662 6.948 -5.897 1.00 53.41 85 GLN A C 1
ATOM 648 O O . GLN A 1 85 ? -7.713 6.588 -6.421 1.00 53.41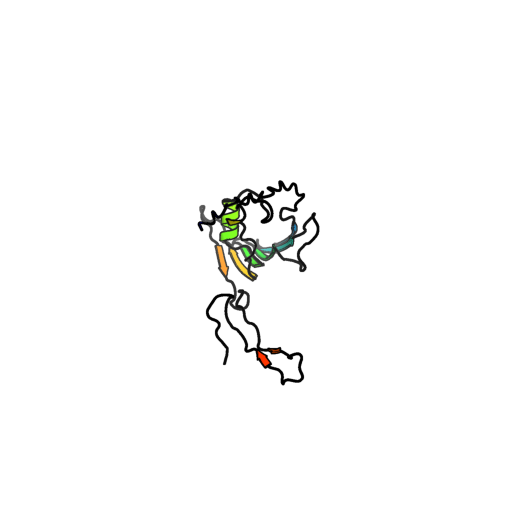 85 GLN A O 1
ATOM 653 N N . PHE A 1 86 ? -5.704 7.562 -6.594 1.00 48.84 86 PHE A N 1
ATOM 654 C CA . PHE A 1 86 ? -5.782 7.739 -8.037 1.00 48.84 86 PHE A CA 1
ATOM 655 C C . PHE A 1 86 ? -5.458 6.442 -8.787 1.00 48.84 86 PHE A C 1
ATOM 657 O O . PHE A 1 86 ? -6.036 6.229 -9.844 1.00 48.84 86 PHE A O 1
ATOM 664 N N . ASP A 1 87 ? -4.594 5.578 -8.247 1.00 51.12 87 ASP A N 1
ATOM 665 C CA . ASP A 1 87 ? -4.336 4.237 -8.787 1.00 51.12 87 ASP A CA 1
ATOM 666 C C . ASP A 1 87 ? -5.579 3.341 -8.641 1.00 51.12 87 ASP A C 1
ATOM 668 O O . ASP A 1 87 ? -5.952 2.648 -9.584 1.00 51.12 87 ASP A O 1
ATOM 672 N N . ASP A 1 88 ? -6.279 3.418 -7.502 1.00 54.41 88 ASP A N 1
ATOM 673 C CA . ASP A 1 88 ? -7.544 2.693 -7.291 1.00 54.41 88 ASP A CA 1
ATOM 674 C C . ASP A 1 88 ? -8.636 3.191 -8.263 1.00 54.41 88 ASP A C 1
ATOM 676 O O . ASP A 1 88 ? -9.347 2.410 -8.899 1.00 54.41 88 ASP A O 1
ATOM 680 N N . ALA A 1 89 ? -8.752 4.516 -8.419 1.00 48.06 89 ALA A N 1
ATOM 681 C CA . ALA A 1 89 ? -9.714 5.131 -9.330 1.00 48.06 89 ALA A CA 1
ATOM 682 C C . ALA A 1 89 ? -9.363 4.902 -10.809 1.00 48.06 89 ALA A C 1
ATOM 684 O O . ALA A 1 89 ? -10.266 4.763 -11.633 1.00 48.06 89 ALA A O 1
ATOM 685 N N . SER A 1 90 ? -8.078 4.847 -11.170 1.00 49.09 90 SER A N 1
ATOM 686 C CA . SER A 1 90 ? -7.661 4.573 -12.545 1.00 49.09 90 SER A CA 1
ATOM 687 C C . SER A 1 90 ? -7.898 3.115 -12.926 1.00 49.09 90 SER A C 1
ATOM 689 O O . SER A 1 90 ? -8.357 2.886 -14.038 1.00 49.09 90 SER A O 1
ATOM 691 N N . GLN A 1 91 ? -7.714 2.150 -12.014 1.00 49.75 91 GLN A N 1
ATOM 692 C CA . GLN A 1 91 ? -8.122 0.752 -12.235 1.00 49.75 91 GLN A CA 1
ATOM 693 C C . GLN A 1 91 ? -9.636 0.603 -12.440 1.00 49.75 91 GLN A C 1
ATOM 695 O O . GLN A 1 91 ? -10.075 -0.237 -13.222 1.00 49.75 91 GLN A O 1
ATOM 700 N N . ALA A 1 92 ? -10.448 1.428 -11.773 1.00 49.62 92 ALA A N 1
ATOM 701 C CA . ALA A 1 92 ? -11.896 1.432 -11.977 1.00 49.62 92 ALA A CA 1
ATOM 702 C C . ALA A 1 92 ? -12.317 2.017 -13.343 1.00 49.62 92 ALA A C 1
ATOM 704 O O . ALA A 1 92 ? -13.405 1.711 -13.832 1.00 49.62 92 ALA A O 1
ATOM 705 N N . ILE A 1 93 ? -11.481 2.865 -13.953 1.00 42.34 93 ILE A N 1
ATOM 706 C CA . ILE A 1 93 ? -11.783 3.594 -15.197 1.00 42.34 93 ILE A CA 1
ATOM 707 C C . ILE A 1 93 ? -11.102 2.956 -16.423 1.00 42.34 93 ILE A C 1
ATOM 709 O O . ILE A 1 93 ? -11.643 3.042 -17.526 1.00 42.34 93 ILE A O 1
ATOM 713 N N . ASP A 1 94 ? -9.956 2.294 -16.247 1.00 43.03 94 ASP A N 1
ATOM 714 C CA . ASP A 1 94 ? -9.200 1.615 -17.302 1.00 43.03 94 ASP A CA 1
ATOM 715 C C . ASP A 1 94 ? -9.136 0.095 -17.053 1.00 43.03 94 ASP A C 1
ATOM 717 O O . ASP A 1 94 ? -8.260 -0.385 -16.330 1.00 43.03 94 ASP A O 1
ATOM 721 N N . PRO A 1 95 ? -10.053 -0.691 -17.649 1.00 48.12 95 PRO A N 1
ATOM 722 C CA . PRO A 1 95 ? -10.063 -2.142 -17.499 1.00 48.12 95 PRO A CA 1
ATOM 723 C C . PRO A 1 95 ? -9.034 -2.858 -18.398 1.00 48.12 95 PRO A C 1
ATOM 725 O O . PRO A 1 95 ? -9.028 -4.091 -18.429 1.00 48.12 95 PRO A O 1
ATOM 728 N N . TRP A 1 96 ? -8.206 -2.137 -19.171 1.00 47.84 96 TRP A N 1
ATOM 729 C CA . TRP A 1 96 ? -7.306 -2.719 -20.175 1.00 47.84 96 TRP A CA 1
ATOM 730 C C . TRP A 1 96 ? -5.829 -2.651 -19.762 1.00 47.84 96 TRP A C 1
ATOM 732 O O . TRP A 1 96 ? -5.332 -1.641 -19.274 1.00 47.84 96 TRP A O 1
ATOM 742 N N . ASP A 1 97 ? -5.080 -3.722 -20.032 1.00 51.75 97 ASP A N 1
ATOM 743 C CA . ASP A 1 97 ? -3.642 -3.784 -19.754 1.00 51.75 97 ASP A CA 1
ATOM 744 C C . ASP A 1 97 ? -2.819 -3.310 -20.973 1.00 51.75 97 ASP A C 1
ATOM 746 O O . ASP A 1 97 ? -2.961 -3.847 -22.074 1.00 51.75 97 ASP A O 1
ATOM 750 N N . SER A 1 98 ? -1.972 -2.282 -20.816 1.00 51.84 98 SER A N 1
ATOM 751 C CA . SER A 1 98 ? -1.156 -1.722 -21.914 1.00 51.84 98 SER A CA 1
ATOM 752 C C . SER A 1 98 ? 0.301 -1.438 -21.519 1.00 51.84 98 SER A C 1
ATOM 754 O O . SER A 1 98 ? 0.576 -1.004 -20.406 1.00 51.84 98 SER A O 1
ATOM 756 N N . ASN A 1 99 ? 1.269 -1.667 -22.412 1.00 49.22 99 ASN A N 1
ATOM 757 C CA . ASN A 1 99 ? 2.668 -1.252 -22.212 1.00 49.22 99 ASN A CA 1
ATOM 758 C C . ASN A 1 99 ? 2.979 -0.029 -23.097 1.00 49.22 99 ASN A C 1
ATOM 760 O O . ASN A 1 99 ? 2.473 0.063 -24.216 1.00 49.22 99 ASN A O 1
ATOM 764 N N . ASN A 1 100 ? 3.845 0.880 -22.634 1.00 49.69 100 ASN A N 1
ATOM 765 C CA . ASN A 1 100 ? 4.214 2.146 -23.298 1.00 49.69 100 ASN A CA 1
ATOM 766 C C . ASN A 1 100 ? 4.888 1.974 -24.680 1.00 49.69 100 ASN A C 1
ATOM 768 O O . ASN A 1 100 ? 5.144 2.952 -25.382 1.00 49.69 100 ASN A O 1
ATOM 772 N N . ASP A 1 101 ? 5.183 0.735 -25.072 1.00 48.44 101 ASP A N 1
ATOM 773 C CA . ASP A 1 101 ? 5.934 0.368 -26.275 1.00 48.44 101 ASP A CA 1
ATOM 774 C C . ASP A 1 101 ? 5.047 0.067 -27.503 1.00 48.44 101 ASP A C 1
ATOM 776 O O . ASP A 1 101 ? 5.536 0.036 -28.639 1.00 48.44 101 ASP A O 1
ATOM 780 N N . VAL A 1 102 ? 3.743 -0.1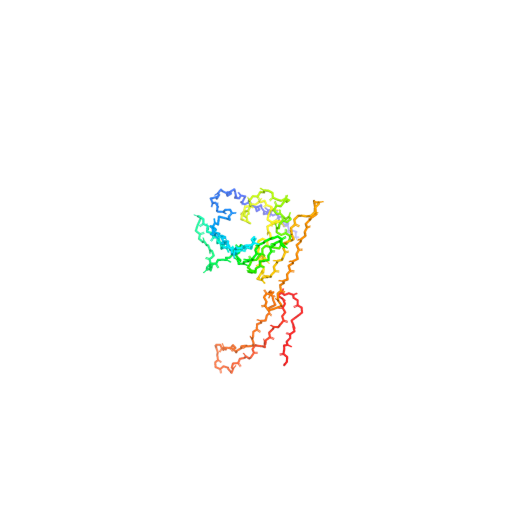63 -27.304 1.00 46.44 102 VAL A N 1
ATOM 781 C CA . VAL A 1 102 ? 2.776 -0.377 -28.392 1.00 46.44 102 VAL A CA 1
ATOM 782 C C . VAL A 1 102 ? 1.979 0.900 -28.639 1.00 46.44 102 VAL A C 1
ATOM 784 O O . VAL A 1 102 ? 1.494 1.540 -27.716 1.00 46.44 102 VAL A O 1
ATOM 787 N N . ALA A 1 103 ? 1.897 1.293 -29.912 1.00 38.81 103 ALA A N 1
ATOM 788 C CA . ALA A 1 103 ? 1.428 2.587 -30.406 1.00 38.81 103 ALA A CA 1
ATOM 789 C C . ALA A 1 103 ? -0.089 2.821 -30.260 1.00 38.81 103 ALA A C 1
ATOM 791 O O . ALA A 1 103 ? -0.774 3.125 -31.233 1.00 38.81 103 ALA A O 1
ATOM 792 N N . SER A 1 104 ? -0.591 2.738 -29.037 1.00 42.44 104 SER A N 1
ATOM 793 C CA . SER A 1 104 ? -1.859 3.313 -28.625 1.00 42.44 104 SER A CA 1
ATOM 794 C C . SER A 1 104 ? -1.551 4.092 -27.359 1.00 42.44 104 SER A C 1
ATOM 796 O O . SER A 1 104 ? -1.031 3.529 -26.405 1.00 42.44 104 SER A O 1
ATOM 798 N N . GLN A 1 105 ? -1.815 5.396 -27.370 1.00 43.50 105 GLN A N 1
ATOM 799 C CA . GLN A 1 105 ? -1.636 6.336 -26.257 1.00 43.50 105 GLN A CA 1
ATOM 800 C C . GLN A 1 105 ? -2.594 6.017 -25.085 1.00 43.50 105 GLN A C 1
ATOM 802 O O . GLN A 1 105 ? -3.309 6.881 -24.600 1.00 43.50 105 GLN A O 1
ATOM 807 N N . LEU A 1 106 ? -2.650 4.754 -24.667 1.00 43.09 106 LEU A N 1
ATOM 808 C CA . LEU A 1 106 ? -3.488 4.208 -23.605 1.00 43.09 106 LEU A CA 1
ATOM 809 C C . LEU A 1 106 ? -2.738 4.190 -22.262 1.00 43.09 106 LEU A C 1
ATOM 811 O O . LEU A 1 106 ? -3.353 4.026 -21.222 1.00 43.09 106 LEU A O 1
ATOM 815 N N . GLY A 1 107 ? -1.430 4.477 -22.255 1.00 41.78 107 GLY A N 1
ATOM 816 C CA . GLY A 1 107 ? -0.628 4.667 -21.038 1.00 41.78 107 GLY A CA 1
ATOM 817 C C . GLY A 1 107 ? -0.930 5.952 -20.247 1.00 41.78 107 GLY A C 1
ATOM 818 O O . GLY A 1 107 ? -0.244 6.231 -19.272 1.00 41.78 107 GLY A O 1
ATOM 819 N N . ILE A 1 108 ? -1.936 6.749 -20.634 1.00 46.47 108 ILE A N 1
ATOM 820 C CA . ILE A 1 108 ? -2.276 8.021 -19.961 1.00 46.47 108 ILE A CA 1
ATOM 821 C C . ILE A 1 108 ? -2.918 7.777 -18.574 1.00 46.47 108 ILE A C 1
ATOM 823 O O . ILE A 1 108 ? -2.893 8.666 -17.722 1.00 46.47 108 ILE A O 1
ATOM 827 N N . PHE A 1 109 ? -3.415 6.562 -18.302 1.00 43.62 109 PHE A N 1
ATOM 828 C CA . PHE A 1 109 ? -4.009 6.189 -17.008 1.00 43.62 109 PHE A CA 1
ATOM 829 C C . PHE A 1 109 ? -3.145 5.246 -16.154 1.00 43.62 109 PHE A C 1
ATOM 831 O O . PHE A 1 109 ? -3.443 5.045 -14.975 1.00 43.62 109 PHE A O 1
ATOM 838 N N . LYS A 1 110 ? -2.025 4.731 -16.684 1.00 42.16 110 LYS A N 1
ATOM 839 C CA . LYS A 1 110 ? -1.086 3.898 -15.917 1.00 42.16 110 LYS A CA 1
ATOM 840 C C . LYS A 1 110 ? -0.195 4.771 -15.030 1.00 42.16 110 LYS A C 1
ATOM 842 O O . LYS A 1 110 ? 0.866 5.225 -15.440 1.00 42.16 110 LYS A O 1
ATOM 847 N N . ARG A 1 111 ? -0.631 5.000 -13.787 1.00 47.75 111 ARG A N 1
ATOM 848 C CA . ARG A 1 111 ? 0.116 5.735 -12.746 1.00 47.75 111 ARG A CA 1
ATOM 849 C C . ARG A 1 111 ? 0.889 4.850 -11.762 1.00 47.75 111 ARG A C 1
ATOM 851 O O . ARG A 1 111 ? 1.328 5.330 -10.722 1.00 47.75 111 ARG A O 1
ATOM 858 N N . HIS A 1 112 ? 1.179 3.602 -12.134 1.00 45.31 112 HIS A N 1
ATOM 859 C CA . HIS A 1 112 ? 1.982 2.706 -11.290 1.00 45.31 112 HIS A CA 1
ATOM 860 C C . HIS A 1 112 ? 3.399 3.250 -10.972 1.00 45.31 112 HIS A C 1
ATOM 862 O O . HIS A 1 112 ? 4.048 2.793 -10.032 1.00 45.31 112 HIS A O 1
ATOM 868 N N . ASP A 1 113 ? 3.871 4.264 -11.708 1.00 48.62 113 ASP A N 1
ATOM 869 C CA . ASP A 1 113 ? 5.222 4.825 -11.575 1.00 48.62 113 ASP A CA 1
ATOM 870 C C . ASP A 1 113 ? 5.463 5.715 -10.335 1.00 48.62 113 ASP A C 1
ATOM 872 O O . ASP A 1 113 ? 6.622 6.021 -10.036 1.00 48.62 113 ASP A O 1
ATOM 876 N N . ASP A 1 114 ? 4.430 6.108 -9.574 1.00 57.50 114 ASP A N 1
ATOM 877 C CA . ASP A 1 114 ? 4.590 7.042 -8.436 1.00 57.50 114 ASP A CA 1
ATOM 878 C C . ASP A 1 114 ? 4.076 6.526 -7.078 1.00 57.50 114 ASP A C 1
ATOM 880 O O . ASP A 1 114 ? 3.880 7.302 -6.134 1.00 57.50 114 ASP A O 1
ATOM 884 N N . MET A 1 115 ? 3.936 5.205 -6.920 1.00 67.69 115 MET A N 1
ATOM 885 C CA . MET A 1 115 ? 3.693 4.605 -5.604 1.00 67.69 115 MET A CA 1
ATOM 886 C C . MET A 1 115 ? 4.847 4.900 -4.644 1.00 67.69 115 MET A C 1
ATOM 888 O O . MET A 1 115 ? 5.935 4.329 -4.748 1.00 67.69 115 MET A O 1
ATOM 892 N N . SER A 1 116 ? 4.584 5.808 -3.707 1.00 72.94 116 SER A N 1
ATOM 893 C CA . SER A 1 116 ? 5.526 6.254 -2.684 1.00 72.94 116 SER A CA 1
ATOM 894 C C . SER A 1 116 ? 5.414 5.395 -1.427 1.00 72.94 116 SER A C 1
ATOM 896 O O . SER A 1 116 ? 4.352 4.848 -1.115 1.00 72.94 116 SER A O 1
ATOM 898 N N . VAL A 1 117 ? 6.506 5.309 -0.664 1.00 85.19 117 VAL A N 1
ATOM 899 C CA . VAL A 1 117 ? 6.457 4.686 0.663 1.00 85.19 117 VAL A CA 1
ATOM 900 C C . VAL A 1 117 ? 5.612 5.568 1.577 1.00 85.19 117 VAL A C 1
ATOM 902 O O . VAL A 1 117 ? 5.940 6.730 1.814 1.00 85.19 117 VAL A O 1
ATOM 905 N N . SER A 1 118 ? 4.507 5.024 2.067 1.00 86.75 118 SER A N 1
ATOM 906 C CA . SER A 1 118 ? 3.433 5.772 2.709 1.00 86.75 118 SER A CA 1
ATOM 907 C C . SER A 1 118 ? 2.738 4.950 3.785 1.00 86.75 118 SER A C 1
ATOM 909 O O . SER A 1 118 ? 2.926 3.735 3.889 1.00 86.75 118 SER A O 1
ATOM 911 N N . VAL A 1 119 ? 1.927 5.640 4.581 1.00 90.62 119 VAL A N 1
ATOM 912 C CA . VAL A 1 119 ? 0.949 5.037 5.483 1.00 90.62 119 VAL A CA 1
ATOM 913 C C . VAL A 1 119 ? -0.436 5.345 4.936 1.00 90.62 119 VAL A C 1
ATOM 915 O O . VAL A 1 119 ? -0.721 6.493 4.598 1.00 90.62 119 VAL A O 1
ATOM 918 N N . ARG A 1 120 ? -1.296 4.334 4.846 1.00 90.38 120 ARG A N 1
ATOM 919 C CA . ARG A 1 120 ? -2.670 4.464 4.366 1.00 90.38 120 ARG A CA 1
ATOM 920 C C . ARG A 1 120 ? -3.639 3.811 5.337 1.00 90.38 120 ARG A C 1
ATOM 922 O O . ARG A 1 120 ? -3.401 2.695 5.788 1.00 90.38 120 ARG A O 1
ATOM 929 N N . TYR A 1 121 ? -4.730 4.507 5.613 1.00 91.06 121 TYR A N 1
ATOM 930 C CA . TYR A 1 121 ? -5.883 3.986 6.326 1.00 91.06 121 TYR A CA 1
ATOM 931 C C . TYR A 1 121 ? -7.077 3.903 5.378 1.00 91.06 121 TYR A C 1
ATOM 933 O O . TYR A 1 121 ? -7.348 4.852 4.642 1.00 91.06 121 TYR A O 1
ATOM 941 N N . ASP A 1 122 ? -7.776 2.778 5.420 1.00 89.81 122 ASP A N 1
ATOM 942 C CA . ASP A 1 122 ? -9.009 2.505 4.693 1.00 89.81 122 ASP A CA 1
ATOM 943 C C . ASP A 1 122 ? -10.101 2.175 5.723 1.00 89.81 122 ASP A C 1
ATOM 945 O O . ASP A 1 122 ? -9.938 1.259 6.538 1.00 89.81 122 ASP A O 1
ATOM 949 N N . SER A 1 123 ? -11.193 2.945 5.728 1.00 90.12 123 SER A N 1
ATOM 950 C CA . SER A 1 123 ? -12.291 2.753 6.677 1.00 90.12 123 SER A CA 1
ATOM 951 C C . SER A 1 123 ? -13.116 1.505 6.339 1.00 90.12 123 SER A C 1
ATOM 953 O O . SER A 1 123 ? -13.186 1.113 5.171 1.00 90.12 123 SER A O 1
ATOM 955 N N . PRO A 1 124 ? -13.822 0.915 7.319 1.00 92.62 124 PRO A N 1
ATOM 956 C CA . PRO A 1 124 ? -14.892 -0.033 7.033 1.00 92.62 124 PRO A CA 1
ATOM 957 C C . PRO A 1 124 ? -15.981 0.608 6.172 1.00 92.62 124 PRO A C 1
ATOM 959 O O . PRO A 1 124 ? -16.106 1.837 6.106 1.00 92.62 124 PRO A O 1
ATOM 962 N N . GLU A 1 125 ? -16.804 -0.237 5.561 1.00 92.56 125 GLU A N 1
ATOM 963 C CA . GLU A 1 125 ? -18.055 0.205 4.961 1.00 92.56 125 GLU A CA 1
ATOM 964 C C . GLU A 1 125 ? -19.082 0.492 6.064 1.00 92.56 125 GLU A C 1
ATOM 966 O O . GLU A 1 125 ? -19.375 -0.361 6.903 1.00 92.56 125 GLU A O 1
ATOM 971 N N . PHE A 1 126 ? -19.648 1.696 6.055 1.00 87.44 126 PHE A N 1
ATOM 972 C CA . PHE A 1 126 ? -20.708 2.100 6.967 1.00 87.44 126 PHE A CA 1
ATOM 973 C C . PHE A 1 126 ? -21.885 2.677 6.181 1.00 87.44 126 PHE A C 1
ATOM 975 O O . PHE A 1 126 ? -21.806 3.776 5.636 1.00 87.44 126 PHE A O 1
ATOM 982 N N . SER A 1 127 ? -22.997 1.936 6.129 1.00 92.31 127 SER A N 1
ATOM 983 C CA . SER A 1 127 ? -24.223 2.333 5.410 1.00 92.31 127 SER A CA 1
ATOM 984 C C . SER A 1 127 ? -23.983 2.734 3.942 1.00 92.31 127 SER A C 1
ATOM 986 O O . SER A 1 127 ? -24.577 3.695 3.457 1.00 92.31 127 SER A O 1
ATOM 988 N N . GLY A 1 128 ? -23.090 2.019 3.246 1.00 89.12 128 GLY A N 1
ATOM 989 C CA . GLY A 1 128 ? -22.717 2.296 1.853 1.00 89.12 128 GLY A CA 1
ATOM 990 C C . GLY A 1 128 ? -21.652 3.384 1.666 1.00 89.12 128 GLY A C 1
ATOM 991 O O . GLY A 1 128 ? -21.329 3.725 0.530 1.00 89.12 128 GLY A O 1
ATOM 992 N N . PHE A 1 129 ? -21.095 3.930 2.751 1.00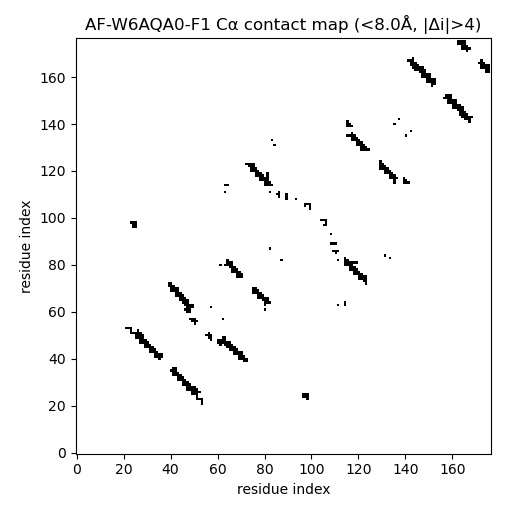 85.50 129 PHE A N 1
ATOM 993 C CA . PHE A 1 129 ? -19.990 4.887 2.707 1.00 85.50 129 PHE A CA 1
ATOM 994 C C . PHE A 1 129 ? -18.676 4.243 3.145 1.00 85.50 129 PHE A C 1
ATOM 996 O O . PHE A 1 129 ? 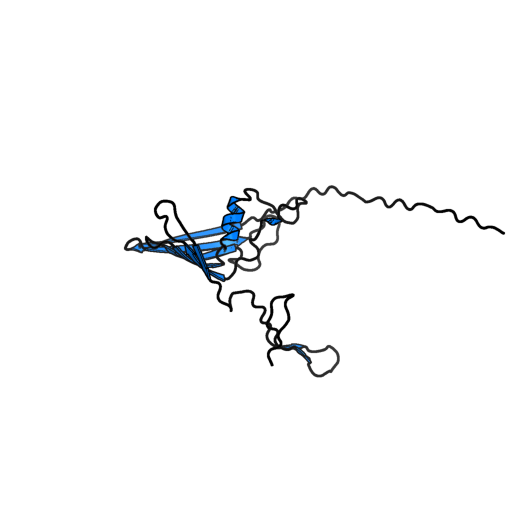-18.634 3.487 4.113 1.00 85.50 129 PHE A O 1
ATOM 1003 N N . SER A 1 130 ? -17.590 4.602 2.469 1.00 88.31 130 SER A N 1
ATOM 1004 C CA . SER A 1 130 ? -16.220 4.283 2.864 1.00 88.31 130 SER A CA 1
ATOM 1005 C C . SER A 1 130 ? -15.287 5.424 2.461 1.00 88.31 130 SER A C 1
ATOM 1007 O O . SER A 1 130 ? -15.634 6.278 1.639 1.00 88.31 130 SER A O 1
ATOM 1009 N N . GLY A 1 131 ? -14.107 5.474 3.071 1.00 81.31 131 GLY A N 1
ATOM 1010 C CA . GLY A 1 131 ? -13.109 6.489 2.775 1.00 81.31 131 GLY A CA 1
ATOM 1011 C C . GLY A 1 131 ? -11.698 6.013 3.074 1.00 81.31 131 GLY A C 1
ATOM 1012 O O . GLY A 1 131 ? -11.478 5.095 3.863 1.00 81.31 131 GLY A O 1
ATOM 1013 N N . SER A 1 132 ? -10.734 6.683 2.452 1.00 83.62 132 SER A N 1
ATOM 1014 C CA . SER A 1 132 ? -9.318 6.370 2.596 1.00 83.62 132 SER A CA 1
ATOM 1015 C C . SER A 1 132 ? -8.509 7.641 2.799 1.00 83.62 132 SER A C 1
ATOM 1017 O O . SER A 1 132 ? -8.775 8.665 2.170 1.00 83.62 132 SER A O 1
ATOM 1019 N N . VAL A 1 133 ? -7.485 7.567 3.643 1.00 84.38 133 VAL A N 1
ATOM 1020 C CA . VAL A 1 133 ? -6.522 8.651 3.866 1.00 84.38 133 VAL A CA 1
ATOM 1021 C C . VAL A 1 133 ? -5.117 8.083 3.745 1.00 84.38 133 VAL A C 1
ATOM 1023 O O . VAL A 1 133 ? -4.817 7.034 4.309 1.00 84.38 133 VAL A O 1
ATOM 1026 N N . GLN A 1 134 ? -4.244 8.777 3.020 1.00 85.62 134 GLN A N 1
ATOM 1027 C CA . GLN A 1 134 ? -2.848 8.389 2.843 1.00 85.62 134 GLN A CA 1
ATOM 1028 C C . GLN A 1 134 ? -1.924 9.544 3.212 1.00 85.62 134 GLN A C 1
ATOM 1030 O O . GLN A 1 134 ? -2.170 10.698 2.863 1.00 85.62 134 GLN A O 1
ATOM 1035 N N . PHE A 1 135 ? -0.837 9.214 3.901 1.00 83.44 135 PHE A N 1
ATOM 1036 C CA . PHE A 1 135 ? 0.214 10.138 4.284 1.00 83.44 135 PHE A CA 1
ATOM 1037 C C . PHE A 1 135 ? 1.570 9.634 3.790 1.00 83.44 135 PHE A C 1
ATOM 1039 O O . PHE A 1 135 ? 1.957 8.489 4.031 1.00 83.44 135 PHE A O 1
ATOM 1046 N N . VAL A 1 136 ? 2.310 10.512 3.115 1.00 84.44 136 VAL A N 1
ATOM 1047 C CA . VAL A 1 136 ? 3.684 10.268 2.670 1.00 84.44 136 VAL A CA 1
ATOM 1048 C C . VAL A 1 136 ? 4.602 11.155 3.516 1.00 84.44 136 VAL A C 1
ATOM 1050 O O . VAL A 1 136 ? 4.538 12.379 3.376 1.00 84.44 136 VAL A O 1
ATOM 1053 N N . PRO A 1 137 ? 5.452 10.588 4.392 1.00 79.00 137 PRO A N 1
ATOM 1054 C CA . PRO A 1 137 ? 6.445 11.371 5.122 1.00 79.00 137 PRO A CA 1
ATOM 1055 C C . PRO A 1 137 ? 7.358 12.153 4.169 1.00 79.00 137 PRO A C 1
ATOM 1057 O O . PRO A 1 137 ? 7.752 11.635 3.129 1.00 79.00 137 PRO A O 1
ATOM 1060 N N . ALA A 1 138 ? 7.767 13.368 4.542 1.00 73.12 138 ALA A N 1
ATOM 1061 C CA . ALA A 1 138 ? 8.567 14.247 3.675 1.00 73.12 138 ALA A CA 1
ATOM 1062 C C . ALA A 1 138 ? 9.943 13.674 3.267 1.00 73.12 138 ALA A C 1
ATOM 1064 O O . ALA A 1 138 ? 10.510 14.077 2.252 1.00 73.12 138 ALA A O 1
ATOM 1065 N N . GLN A 1 139 ? 10.489 12.742 4.054 1.00 73.00 139 GLN A N 1
ATOM 1066 C CA . GLN A 1 139 ? 11.727 12.017 3.734 1.00 73.00 139 GLN A CA 1
ATOM 1067 C C . GLN A 1 139 ? 11.487 10.810 2.808 1.00 73.00 139 GLN A C 1
ATOM 1069 O O . GLN A 1 139 ? 12.429 10.306 2.206 1.00 73.00 139 GLN A O 1
ATOM 1074 N N . ASN A 1 140 ? 10.232 10.371 2.676 1.00 66.69 140 ASN A N 1
ATOM 1075 C CA . ASN A 1 140 ? 9.801 9.259 1.825 1.00 66.69 140 ASN A CA 1
ATOM 1076 C C . ASN A 1 140 ? 9.121 9.737 0.538 1.00 66.69 140 ASN A C 1
ATOM 1078 O O . ASN A 1 140 ? 8.993 8.967 -0.416 1.00 66.69 140 ASN A O 1
ATOM 1082 N N . SER A 1 141 ? 8.684 10.996 0.482 1.00 62.41 141 SER A N 1
ATOM 1083 C CA . SER A 1 141 ? 8.390 11.640 -0.790 1.00 62.41 141 SER A CA 1
ATOM 1084 C C . SER A 1 141 ? 9.687 11.739 -1.590 1.00 62.41 141 SER A C 1
ATOM 1086 O O . SER A 1 141 ? 10.765 11.824 -1.005 1.00 62.41 141 SER A O 1
ATOM 1088 N N . LYS A 1 142 ? 9.604 11.763 -2.927 1.00 55.25 142 LYS A N 1
ATOM 1089 C CA . LYS A 1 142 ? 10.720 12.127 -3.826 1.00 55.25 142 LYS A CA 1
ATOM 1090 C C . LYS A 1 142 ? 11.139 13.599 -3.612 1.00 55.25 142 LYS A C 1
ATOM 1092 O O . LYS A 1 142 ? 11.131 14.407 -4.538 1.00 55.25 142 LYS A O 1
ATOM 1097 N N . SER A 1 143 ? 11.453 13.972 -2.377 1.00 52.16 143 SER A N 1
ATOM 1098 C CA . SER A 1 143 ? 12.168 15.175 -2.004 1.00 52.16 143 SER A CA 1
ATOM 1099 C C . SER A 1 143 ? 13.582 14.929 -2.493 1.00 52.16 143 SER A C 1
ATOM 1101 O O . SER A 1 143 ? 14.316 14.141 -1.905 1.00 52.16 143 SER A O 1
ATOM 1103 N N . ALA A 1 144 ? 13.919 15.502 -3.645 1.00 52.66 144 ALA A N 1
ATOM 1104 C CA . ALA A 1 144 ? 15.224 15.342 -4.265 1.00 52.66 144 ALA A CA 1
ATOM 1105 C C . ALA A 1 144 ? 16.274 16.093 -3.436 1.00 52.66 144 ALA A C 1
ATOM 1107 O O . ALA A 1 144 ? 16.684 17.206 -3.750 1.00 52.66 144 ALA A O 1
ATOM 1108 N N . TYR A 1 145 ? 16.642 15.470 -2.320 1.00 52.03 145 TYR A N 1
ATOM 1109 C CA . TYR A 1 145 ? 17.798 15.812 -1.525 1.00 52.03 145 TYR A CA 1
ATOM 1110 C C . TYR A 1 145 ? 18.991 15.084 -2.130 1.00 52.03 145 TYR A C 1
ATOM 1112 O O . TYR A 1 145 ? 19.137 13.871 -1.984 1.00 52.03 145 TYR A O 1
ATOM 1120 N N . THR A 1 146 ? 19.826 15.826 -2.846 1.00 65.56 146 THR A N 1
ATOM 1121 C CA . THR A 1 146 ? 21.141 15.336 -3.259 1.00 65.56 146 THR A CA 1
ATOM 1122 C C . THR A 1 146 ? 22.162 15.949 -2.310 1.00 65.56 146 THR A C 1
ATOM 1124 O O . THR A 1 146 ? 22.284 17.175 -2.308 1.00 65.56 146 THR A O 1
ATOM 1127 N N . PRO A 1 147 ? 22.875 15.160 -1.486 1.00 63.56 147 PRO A N 1
ATOM 1128 C CA . PRO A 1 147 ? 23.890 15.705 -0.596 1.00 63.56 147 PRO A CA 1
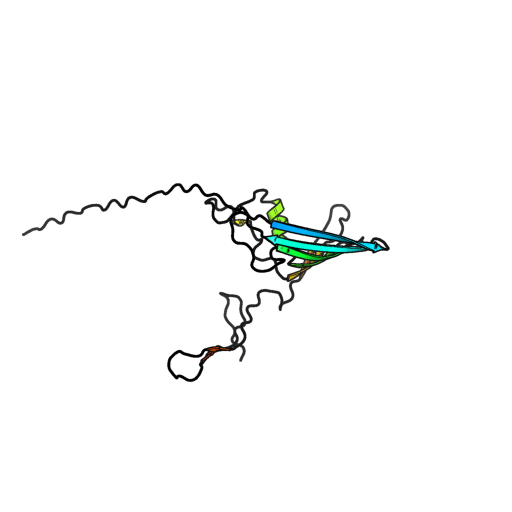ATOM 1129 C C . PRO A 1 147 ? 25.056 16.300 -1.396 1.00 63.56 147 PRO A C 1
ATOM 1131 O O . PRO A 1 147 ? 25.347 15.884 -2.525 1.00 63.56 147 PRO A O 1
ATOM 1134 N N . ALA A 1 148 ? 25.734 17.276 -0.791 1.00 76.31 148 ALA A N 1
ATOM 1135 C CA . ALA A 1 148 ? 26.914 17.888 -1.383 1.00 76.31 148 ALA A CA 1
ATOM 1136 C C . ALA A 1 148 ? 28.007 16.832 -1.598 1.00 76.31 148 ALA A C 1
ATOM 1138 O O . ALA A 1 148 ? 28.232 15.973 -0.743 1.00 76.31 148 ALA A O 1
ATOM 1139 N N . HIS A 1 149 ? 28.699 16.898 -2.730 1.00 77.88 149 HIS A N 1
ATOM 1140 C CA . HIS A 1 149 ? 29.797 15.988 -3.040 1.00 77.88 149 HIS A CA 1
ATOM 1141 C C . HIS A 1 149 ? 30.899 16.701 -3.817 1.00 77.88 149 HIS A C 1
ATOM 1143 O O . HIS A 1 149 ? 30.676 17.715 -4.477 1.00 77.88 149 HIS A O 1
ATOM 1149 N N . PHE A 1 150 ? 32.113 16.164 -3.737 1.00 78.88 150 PHE A N 1
ATOM 1150 C CA . PHE A 1 150 ? 33.253 16.676 -4.483 1.00 78.88 150 PHE A CA 1
ATOM 1151 C C . PHE A 1 150 ? 33.400 15.917 -5.796 1.00 78.88 150 PHE A C 1
ATOM 1153 O O . PHE A 1 150 ? 33.501 14.689 -5.804 1.00 78.88 150 PHE A O 1
ATOM 1160 N N . VAL A 1 151 ? 33.456 16.648 -6.906 1.00 81.38 151 VAL A N 1
ATOM 1161 C CA . VAL A 1 151 ? 33.772 16.077 -8.215 1.00 81.38 151 VAL A CA 1
ATOM 1162 C C . VAL A 1 151 ? 35.260 16.283 -8.489 1.00 81.38 151 VAL A C 1
ATOM 1164 O O . VAL A 1 151 ? 35.777 17.402 -8.446 1.00 81.38 151 VAL A O 1
ATOM 1167 N N . GLN A 1 152 ? 35.958 15.178 -8.751 1.00 75.56 152 GLN A N 1
ATOM 1168 C CA . GLN A 1 152 ? 37.349 15.178 -9.200 1.00 75.56 152 GLN A CA 1
ATOM 1169 C C . GLN A 1 152 ? 37.386 15.449 -10.707 1.00 75.56 152 GLN A C 1
ATOM 1171 O O . GLN A 1 152 ? 36.942 14.623 -11.508 1.00 75.56 152 GLN A O 1
ATOM 1176 N N . ASN A 1 153 ? 37.927 16.600 -11.104 1.00 70.81 153 ASN A N 1
ATOM 1177 C CA . ASN A 1 153 ? 38.115 16.922 -12.515 1.00 70.81 153 ASN A CA 1
ATOM 1178 C C . ASN A 1 153 ? 39.356 16.203 -13.057 1.00 70.81 153 ASN A C 1
ATOM 1180 O O . ASN A 1 153 ? 40.406 16.169 -12.415 1.00 70.81 153 ASN A O 1
ATOM 1184 N N . LYS A 1 154 ? 39.263 15.644 -14.268 1.00 66.75 154 LYS A N 1
ATOM 1185 C CA . LYS A 1 154 ? 40.350 14.884 -14.906 1.00 66.75 154 LYS A CA 1
ATOM 1186 C C . LYS A 1 154 ? 41.501 15.763 -15.426 1.00 66.75 154 LYS A C 1
ATOM 1188 O O . LYS A 1 154 ? 41.890 15.571 -16.561 1.00 66.75 154 LYS A O 1
ATOM 1193 N N . GLN A 1 155 ? 42.082 16.683 -14.654 1.00 62.06 155 GLN A N 1
ATOM 1194 C CA . GLN A 1 155 ? 43.328 17.388 -15.032 1.00 62.06 155 GLN A CA 1
ATOM 1195 C C . GLN A 1 155 ? 44.004 18.093 -13.830 1.00 62.06 155 GLN A C 1
ATOM 1197 O O . GLN A 1 155 ? 44.120 19.313 -13.842 1.00 62.06 155 GLN A O 1
ATOM 1202 N N . ASN A 1 156 ? 44.460 17.379 -12.787 1.00 63.75 156 ASN A N 1
ATOM 1203 C CA . ASN A 1 156 ? 45.257 17.955 -11.672 1.00 63.75 156 ASN A CA 1
ATOM 1204 C C . ASN A 1 156 ? 44.710 19.271 -11.053 1.00 63.75 156 ASN A C 1
ATOM 1206 O O . ASN A 1 156 ? 45.466 20.049 -10.475 1.00 63.75 156 ASN A O 1
ATOM 1210 N N . GLN A 1 157 ? 43.409 19.543 -11.180 1.00 67.81 157 GLN A N 1
ATOM 1211 C CA . GLN A 1 157 ? 42.752 20.698 -10.576 1.00 67.81 157 GLN A CA 1
ATOM 1212 C C . GLN A 1 157 ? 42.222 20.302 -9.195 1.00 67.81 157 GLN A C 1
ATOM 1214 O O . GLN A 1 157 ? 41.829 19.144 -9.015 1.00 67.81 157 GLN A O 1
ATOM 1219 N N . PRO A 1 158 ? 42.179 21.233 -8.225 1.00 76.00 158 PRO A N 1
ATOM 1220 C CA . PRO A 1 158 ? 41.545 20.968 -6.942 1.00 76.00 158 PRO A CA 1
ATOM 1221 C C . PRO A 1 158 ? 40.078 20.534 -7.141 1.00 76.00 158 PRO A C 1
ATOM 1223 O O . PRO A 1 158 ? 39.412 21.009 -8.069 1.00 76.00 158 PRO A O 1
ATOM 1226 N N . PRO A 1 159 ? 39.567 19.613 -6.304 1.00 80.00 159 PRO A N 1
ATOM 1227 C CA . PRO A 1 159 ? 38.210 19.096 -6.432 1.00 80.00 159 PRO A CA 1
ATOM 1228 C C . PRO A 1 159 ? 37.175 20.223 -6.339 1.00 80.00 159 PRO A C 1
ATOM 1230 O O . PRO A 1 159 ? 37.296 21.129 -5.516 1.00 80.00 159 PRO A O 1
ATOM 1233 N N . THR A 1 160 ? 36.144 20.157 -7.183 1.00 84.69 160 THR A N 1
ATOM 1234 C CA . THR A 1 160 ? 35.054 21.144 -7.193 1.00 84.69 160 THR A CA 1
ATOM 1235 C C . THR A 1 160 ? 33.930 20.674 -6.273 1.00 84.69 160 THR A C 1
ATOM 1237 O O . THR A 1 160 ? 33.469 19.538 -6.403 1.00 84.69 160 THR A O 1
ATOM 1240 N N . LEU A 1 161 ? 33.492 21.529 -5.343 1.00 80.12 161 LEU A N 1
ATOM 1241 C CA . LEU A 1 161 ? 32.330 21.258 -4.494 1.00 80.12 161 LEU A CA 1
ATOM 1242 C C . LEU A 1 161 ? 31.047 21.433 -5.310 1.00 80.12 161 LEU A C 1
ATOM 1244 O O . LEU A 1 161 ? 30.767 22.525 -5.804 1.00 80.12 161 LEU A O 1
ATOM 1248 N N . VAL A 1 162 ? 30.256 20.370 -5.410 1.00 80.00 162 VAL A N 1
ATOM 1249 C CA . VAL A 1 162 ? 28.868 20.437 -5.867 1.00 80.00 162 VAL A CA 1
ATOM 1250 C C . VAL A 1 162 ? 27.994 20.577 -4.615 1.00 80.00 162 VAL A C 1
ATOM 1252 O O . VAL A 1 162 ? 28.019 19.670 -3.777 1.00 80.00 162 VAL A O 1
ATOM 1255 N N . PRO A 1 163 ? 27.275 21.701 -4.428 1.00 73.31 163 PRO A N 1
ATOM 1256 C CA . PRO A 1 163 ? 26.468 21.936 -3.234 1.00 73.31 163 PRO A CA 1
ATOM 1257 C C . PRO A 1 163 ? 25.282 20.973 -3.156 1.00 73.31 163 PRO A C 1
ATOM 1259 O O . PRO A 1 163 ? 24.837 20.423 -4.166 1.00 73.31 163 PRO A O 1
ATOM 1262 N N . ALA A 1 164 ? 24.756 20.789 -1.943 1.00 66.62 164 ALA A N 1
ATOM 1263 C CA . ALA A 1 164 ? 23.552 20.001 -1.749 1.00 66.62 164 ALA A CA 1
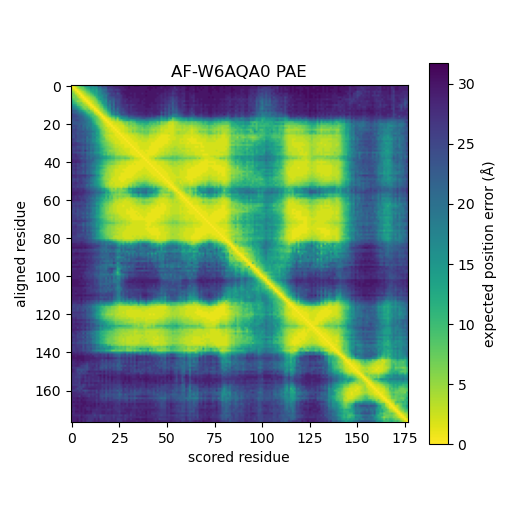ATOM 1264 C C . ALA A 1 164 ? 22.368 20.693 -2.436 1.00 66.62 164 ALA A C 1
ATOM 1266 O O . ALA A 1 164 ? 22.164 21.900 -2.278 1.00 66.62 164 ALA A O 1
ATOM 1267 N N . VAL A 1 165 ? 21.589 19.920 -3.184 1.00 64.94 165 VAL A N 1
ATOM 1268 C CA . VAL A 1 165 ? 20.373 20.392 -3.848 1.00 64.94 165 VAL A CA 1
ATOM 1269 C C . VAL A 1 165 ? 19.179 19.846 -3.089 1.00 64.94 165 VAL A C 1
ATOM 1271 O O . VAL A 1 165 ? 19.085 18.637 -2.879 1.00 64.94 165 VAL A O 1
ATOM 1274 N N . VAL A 1 166 ? 18.277 20.742 -2.689 1.00 56.19 166 VAL A N 1
ATOM 1275 C CA . VAL A 1 166 ? 16.951 20.405 -2.166 1.00 56.19 166 VAL A CA 1
ATOM 1276 C C . VAL A 1 166 ? 15.932 20.905 -3.187 1.00 56.19 166 VAL A C 1
ATOM 1278 O O . VAL A 1 166 ? 15.717 22.109 -3.319 1.00 56.19 166 VAL A O 1
ATOM 1281 N N . GLY A 1 167 ? 15.307 19.998 -3.936 1.00 50.84 167 GLY A N 1
ATOM 1282 C CA . GLY A 1 167 ? 14.233 20.383 -4.856 1.00 50.84 167 GLY A CA 1
ATOM 1283 C C . GLY A 1 167 ? 13.871 19.295 -5.854 1.00 50.84 167 GLY A C 1
ATOM 1284 O O . GLY A 1 167 ? 14.730 18.538 -6.288 1.00 50.84 167 GLY A O 1
ATOM 1285 N N . LYS A 1 168 ? 12.589 19.207 -6.225 1.00 45.09 168 LYS A N 1
ATOM 1286 C CA . LYS A 1 168 ? 12.093 18.247 -7.222 1.00 45.09 168 LYS A CA 1
ATOM 1287 C C . LYS A 1 168 ? 12.749 18.545 -8.588 1.00 45.09 168 LYS A C 1
ATOM 1289 O O . LYS A 1 168 ? 12.938 19.716 -8.912 1.00 45.09 168 LYS A O 1
ATOM 1294 N N . PRO A 1 169 ? 13.087 17.540 -9.419 1.00 40.91 169 PRO A N 1
ATOM 1295 C CA . PRO A 1 169 ? 13.631 17.796 -10.753 1.00 40.91 169 PRO A CA 1
ATOM 1296 C C . PRO A 1 169 ? 12.681 18.701 -11.558 1.00 40.91 169 PRO A C 1
ATOM 1298 O O . PRO A 1 169 ? 11.550 18.307 -11.833 1.00 40.91 169 PRO A O 1
ATOM 1301 N N . GLY A 1 170 ? 13.120 19.920 -11.892 1.00 46.72 170 GLY A N 1
ATOM 1302 C CA . GLY A 1 170 ? 12.325 20.915 -12.628 1.00 46.72 170 GLY A CA 1
ATOM 1303 C C . GLY A 1 170 ? 11.594 21.976 -11.788 1.00 46.72 170 GLY A C 1
ATOM 1304 O O . GLY A 1 170 ? 10.913 22.810 -12.375 1.00 46.72 170 GLY A O 1
ATOM 1305 N N . SER A 1 171 ? 11.727 21.981 -10.456 1.00 46.44 171 SER A N 1
ATOM 1306 C CA . SER A 1 171 ? 11.343 23.122 -9.602 1.00 46.44 171 SER A CA 1
ATOM 1307 C C . SER A 1 171 ? 12.563 23.975 -9.244 1.00 46.44 171 SER A C 1
ATOM 1309 O O . SER A 1 171 ? 13.686 23.475 -9.324 1.00 46.44 171 SER A O 1
ATOM 1311 N N . ASP A 1 172 ? 12.350 25.223 -8.811 1.00 44.22 172 ASP A N 1
ATOM 1312 C CA . ASP A 1 172 ? 13.419 26.098 -8.310 1.00 44.22 172 ASP A CA 1
ATOM 1313 C C . ASP A 1 172 ? 14.290 25.345 -7.292 1.00 44.22 172 ASP A C 1
ATOM 1315 O O . ASP A 1 172 ? 13.810 24.812 -6.289 1.00 44.22 172 ASP A O 1
ATOM 1319 N N . VAL A 1 173 ? 15.575 25.223 -7.618 1.00 52.66 173 VAL A N 1
ATOM 1320 C CA . VAL A 1 173 ? 16.566 24.510 -6.813 1.00 52.66 173 VAL A CA 1
ATOM 1321 C C . VAL A 1 173 ? 17.006 25.431 -5.683 1.00 52.66 173 VAL A C 1
ATOM 1323 O O . VAL A 1 173 ? 17.612 26.472 -5.936 1.00 52.66 173 VAL A O 1
ATOM 1326 N N . TYR A 1 174 ? 16.739 25.041 -4.437 1.00 47.16 174 TYR A N 1
ATOM 1327 C CA . TYR A 1 174 ? 17.277 25.739 -3.276 1.00 47.16 174 TYR A CA 1
ATOM 1328 C C . TYR A 1 174 ? 18.624 25.119 -2.901 1.00 47.16 174 TYR A C 1
ATOM 1330 O O . TYR A 1 174 ? 18.726 23.914 -2.645 1.00 47.16 174 TYR A O 1
ATOM 1338 N N . TYR A 1 175 ? 19.665 25.950 -2.877 1.00 47.41 175 TYR A N 1
ATOM 1339 C CA . TYR A 1 175 ? 20.958 25.584 -2.312 1.00 47.41 175 TYR A CA 1
ATOM 1340 C C . TYR A 1 175 ? 20.868 25.705 -0.790 1.00 47.41 175 TYR 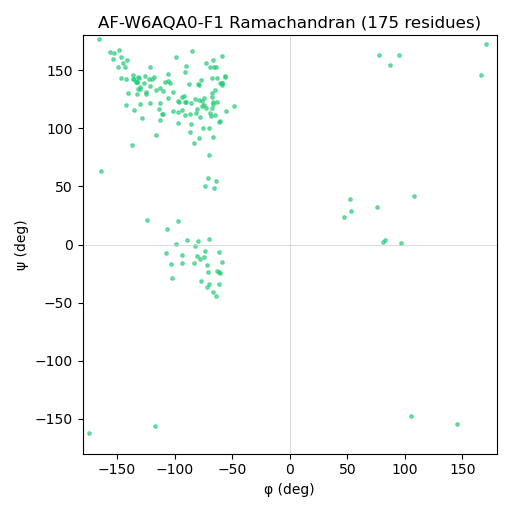A C 1
ATOM 1342 O O . TYR A 1 175 ? 20.498 26.762 -0.276 1.00 47.41 175 TYR A O 1
ATOM 1350 N N . ALA A 1 176 ? 21.188 24.632 -0.069 1.00 44.16 176 ALA A N 1
ATOM 1351 C CA . ALA A 1 176 ? 21.407 24.729 1.369 1.00 44.16 176 ALA A CA 1
ATOM 1352 C C . ALA A 1 176 ? 22.752 25.441 1.595 1.00 44.16 176 ALA A C 1
ATOM 1354 O O . ALA A 1 176 ? 23.781 24.958 1.117 1.00 44.16 176 ALA A O 1
ATOM 1355 N N . GLY A 1 177 ? 22.705 26.614 2.234 1.00 38.94 177 GLY A N 1
ATOM 1356 C CA . GLY A 1 177 ? 23.884 27.375 2.663 1.00 38.94 177 GLY A CA 1
ATOM 1357 C C . GLY A 1 177 ? 24.541 26.790 3.902 1.00 38.94 177 GLY A C 1
ATOM 1358 O O . GLY A 1 177 ? 23.828 26.119 4.684 1.00 38.94 177 GLY A O 1
#

InterPro domains:
  IPR001702 Porin, Gram-negative type [PF00267] (11-176)
  IPR001702 Porin, Gram-negative type [PR00182] (22-33)
  IPR001702 Porin, Gram-negative type [PR00182] (63-73)
  IPR001702 Porin, Gram-negative type [PR00182] (119-130)
  IPR001702 Porin, Gram-negative type [PR00182] (171-177)
  IPR002299 Porin, Neisseria sp. type [PR00184] (24-49)
  IPR002299 Porin, Neisseria sp. type [PR00184] (61-80)
  IPR002299 Porin, Neisseria sp. type [PR00184] (118-135)
  IPR002299 Porin, Neisseria sp. type [PR00184] (172-177)
  IPR023614 Porin domain superfamily [G3DSA:2.40.160.10] (4-168)
  IPR033900 Porin domain, Gram-negative type [cd00342] (20-144)
  IPR050298 Gram-negative bacterial outer membrane porin [PTHR34501] (17-164)

Secondary structure (DSSP, 8-state):
---------------------------EEEEEEEEEEETTEEEEEEEEEE--TTS---SSS--SSEEEEEEETTEEEEEEEPPPHHHHHHHHH------TTSSSTTTTS--GGG--EEEEEEPPPBTTB--EEEE--TTTS---EE--EEE--SSSPPPEEE--EES-TTSPPEEP-

pLDDT: mean 71.4, std 19.33, range [37.78, 98.31]

Foldseek 3Di:
DDDDDDDDDDDDPDPPDDDDDDFFLFDKDKDWDWDDPDPFKIKIWMWMFTDTPVDDGDPDTRLFATWIWMAGQFFIKTFFQHDDPLLVVLVVVDVDGGDPPDPDPSCPSVPRPQRWGWIKGKGDQDPNDIDMDIDHPPVRHPQVWDDWDWDDDPDPDPTDIDFTWGDDVPDDTDGDD